Protein AF-A0A4Y6V0U5-F1 (afdb_monomer_lite)

Structure (mmCIF, N/CA/C/O backbone):
data_AF-A0A4Y6V0U5-F1
#
_entry.id   AF-A0A4Y6V0U5-F1
#
loop_
_atom_site.group_PDB
_atom_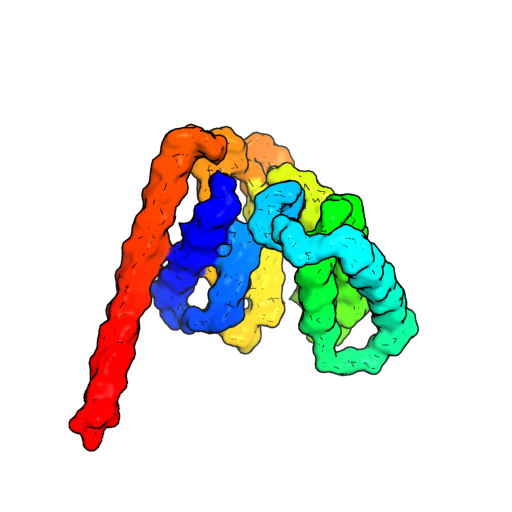site.id
_atom_site.type_symbol
_atom_site.label_atom_id
_atom_site.label_alt_id
_atom_site.label_comp_id
_atom_site.label_asym_id
_atom_site.label_entity_id
_atom_site.label_seq_id
_atom_site.pdbx_PDB_ins_code
_atom_site.Cartn_x
_atom_site.Cartn_y
_atom_site.Cartn_z
_atom_site.occupancy
_atom_site.B_iso_or_equiv
_atom_site.auth_seq_id
_atom_site.auth_comp_id
_atom_site.auth_asym_id
_atom_site.auth_atom_id
_atom_site.pdbx_PDB_model_num
ATOM 1 N N . MET A 1 1 ? -4.331 3.555 11.850 1.00 84.00 1 MET A N 1
ATOM 2 C CA . MET A 1 1 ? -4.153 5.038 11.821 1.00 84.00 1 MET A CA 1
ATOM 3 C C . MET A 1 1 ? -5.230 5.653 10.939 1.00 84.00 1 MET A C 1
ATOM 5 O O . MET A 1 1 ? -6.062 4.912 10.433 1.00 84.00 1 MET A O 1
ATOM 9 N N . MET A 1 2 ? -5.286 6.975 10.759 1.00 85.38 2 MET A N 1
ATOM 10 C CA . MET A 1 2 ? -6.072 7.536 9.651 1.00 85.38 2 MET A CA 1
ATOM 11 C C . MET A 1 2 ? -5.471 7.102 8.305 1.00 85.38 2 MET A C 1
ATOM 13 O O . MET A 1 2 ? -4.248 7.089 8.153 1.00 85.38 2 MET A O 1
ATOM 17 N N . GLY A 1 3 ? -6.311 6.818 7.302 1.00 84.31 3 GLY A N 1
ATOM 18 C CA . GLY A 1 3 ? -5.852 6.373 5.975 1.00 84.31 3 GLY A CA 1
ATOM 19 C C . GLY A 1 3 ? -4.846 7.327 5.318 1.00 84.31 3 GLY A C 1
ATOM 20 O O . GLY A 1 3 ? -3.902 6.889 4.672 1.00 84.31 3 GLY A O 1
ATOM 21 N N . LYS A 1 4 ? -4.975 8.642 5.556 1.00 85.56 4 LYS A N 1
ATOM 22 C CA . LYS A 1 4 ? -4.036 9.647 5.021 1.00 85.56 4 LYS A CA 1
ATOM 23 C C . LYS A 1 4 ? -2.635 9.472 5.604 1.00 85.56 4 LYS A C 1
ATOM 25 O O . LYS A 1 4 ? -1.654 9.614 4.888 1.00 85.56 4 LYS A O 1
ATOM 30 N N . ALA A 1 5 ? -2.548 9.145 6.894 1.00 88.62 5 ALA A N 1
ATOM 31 C CA . ALA A 1 5 ? -1.274 8.893 7.549 1.00 88.62 5 ALA A CA 1
ATOM 32 C C . ALA A 1 5 ? -0.640 7.592 7.034 1.00 88.62 5 ALA A C 1
ATOM 34 O O . ALA A 1 5 ? 0.558 7.587 6.772 1.00 88.62 5 ALA A O 1
ATOM 35 N N . HIS A 1 6 ? -1.434 6.536 6.806 1.00 92.38 6 HIS A N 1
ATOM 36 C CA . HIS A 1 6 ? -0.947 5.312 6.153 1.00 92.38 6 HIS A CA 1
ATOM 37 C C . HIS A 1 6 ? -0.386 5.588 4.759 1.00 92.38 6 HIS A C 1
ATOM 39 O O . HIS A 1 6 ? 0.711 5.132 4.460 1.00 92.38 6 HIS A O 1
ATOM 45 N N . PHE A 1 7 ? -1.092 6.376 3.943 1.00 91.69 7 PHE A N 1
ATOM 46 C CA . PHE A 1 7 ? -0.619 6.745 2.612 1.00 91.69 7 PHE A CA 1
ATOM 47 C C . PHE A 1 7 ? 0.695 7.532 2.672 1.00 91.69 7 PHE A C 1
ATOM 49 O O . PHE A 1 7 ? 1.683 7.124 2.072 1.00 91.69 7 PHE A O 1
ATOM 56 N N . ILE A 1 8 ? 0.739 8.622 3.447 1.00 90.75 8 ILE A N 1
ATOM 57 C CA . ILE A 1 8 ? 1.925 9.489 3.531 1.00 90.75 8 ILE A CA 1
ATOM 58 C C . ILE A 1 8 ? 3.134 8.711 4.058 1.00 90.75 8 ILE A C 1
ATOM 60 O O . ILE A 1 8 ? 4.186 8.719 3.423 1.00 90.75 8 ILE A O 1
ATOM 64 N N . ILE A 1 9 ? 2.988 8.027 5.196 1.00 92.94 9 ILE A N 1
ATOM 65 C CA . ILE A 1 9 ? 4.096 7.310 5.841 1.00 92.94 9 ILE A CA 1
ATOM 66 C C . ILE A 1 9 ? 4.484 6.086 5.014 1.00 92.94 9 ILE A C 1
ATOM 68 O O . ILE A 1 9 ? 5.660 5.887 4.723 1.00 92.94 9 ILE A O 1
ATOM 72 N N . GLY A 1 10 ? 3.502 5.288 4.594 1.00 93.44 10 GLY A N 1
ATOM 73 C CA . GLY A 1 10 ? 3.728 4.073 3.821 1.00 93.44 10 GLY A CA 1
ATOM 74 C C . GLY A 1 10 ? 4.424 4.354 2.496 1.00 93.44 10 GLY A C 1
ATOM 75 O O . GLY A 1 10 ? 5.426 3.714 2.191 1.00 93.44 10 GLY A O 1
ATOM 76 N N . THR A 1 11 ? 3.963 5.345 1.733 1.00 89.62 11 THR A N 1
ATOM 77 C CA . THR A 1 11 ? 4.586 5.715 0.454 1.00 89.62 11 THR A CA 1
ATOM 78 C C . THR A 1 11 ? 5.911 6.441 0.658 1.00 89.62 11 THR A C 1
ATOM 80 O O . THR A 1 11 ? 6.910 6.064 0.055 1.00 89.62 11 THR A O 1
ATOM 83 N N . GLY A 1 12 ? 5.970 7.448 1.530 1.00 89.75 12 GLY A N 1
ATOM 84 C CA . GLY A 1 12 ? 7.187 8.240 1.706 1.00 89.75 12 GLY A CA 1
ATOM 85 C C . GLY A 1 1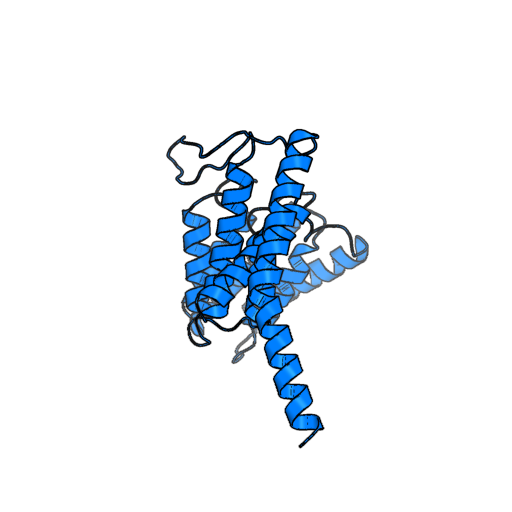2 ? 8.353 7.430 2.277 1.00 89.75 12 GLY A C 1
ATOM 86 O O . GLY A 1 12 ? 9.466 7.511 1.760 1.00 89.75 12 GLY A O 1
ATOM 87 N N . VAL A 1 13 ? 8.114 6.606 3.303 1.00 97.12 13 VAL A N 1
ATOM 88 C CA . VAL A 1 13 ? 9.177 5.781 3.896 1.00 97.12 13 VAL A CA 1
ATOM 89 C C . VAL A 1 13 ? 9.572 4.640 2.958 1.00 97.12 13 VAL A C 1
ATOM 91 O O . VAL A 1 13 ? 10.766 4.403 2.799 1.00 97.12 13 VAL A O 1
ATOM 94 N N . SER A 1 14 ? 8.629 3.973 2.278 1.00 95.56 14 SER A N 1
ATOM 95 C CA . SER A 1 14 ? 8.981 2.895 1.333 1.00 95.56 14 SER A CA 1
ATOM 96 C C . SER A 1 14 ? 9.839 3.389 0.169 1.00 95.56 14 SER A C 1
ATOM 98 O O . SER A 1 14 ? 10.822 2.731 -0.163 1.00 95.56 14 SER A O 1
ATOM 100 N N . LEU A 1 15 ? 9.533 4.554 -0.413 1.00 92.94 15 LEU A N 1
ATOM 101 C CA . LEU A 1 15 ? 10.320 5.119 -1.514 1.00 92.94 15 LEU A CA 1
ATOM 102 C C . LEU A 1 15 ? 11.700 5.595 -1.059 1.00 92.94 15 LEU A C 1
ATOM 104 O O . LEU A 1 15 ? 12.681 5.390 -1.774 1.00 92.94 15 LEU A O 1
ATOM 108 N N . SER A 1 16 ? 11.797 6.184 0.132 1.00 93.50 16 SER A N 1
ATOM 109 C CA . SER A 1 16 ? 13.088 6.561 0.710 1.00 93.50 16 SER A CA 1
ATOM 110 C C . SER A 1 16 ? 13.958 5.338 0.995 1.00 93.50 16 SER A C 1
ATOM 112 O O . SER A 1 16 ? 15.129 5.321 0.626 1.00 93.50 16 SER A O 1
ATOM 114 N N . LEU A 1 17 ? 13.390 4.288 1.596 1.00 96.50 17 LEU A N 1
ATOM 115 C CA . LEU A 1 17 ? 14.100 3.030 1.825 1.00 96.50 17 LEU A CA 1
ATOM 116 C C . LEU A 1 17 ? 14.505 2.370 0.504 1.00 96.50 17 LEU A C 1
ATOM 118 O O . LEU A 1 17 ? 15.646 1.937 0.379 1.00 96.50 17 LEU A O 1
ATOM 122 N N . LEU A 1 18 ? 13.623 2.356 -0.502 1.00 93.75 18 LEU A N 1
ATOM 123 C CA . LEU A 1 18 ? 13.947 1.860 -1.839 1.00 93.75 18 LEU A CA 1
ATOM 124 C C . LEU A 1 18 ? 15.162 2.593 -2.420 1.00 93.75 18 LEU A C 1
ATOM 126 O O . LEU A 1 18 ? 16.114 1.949 -2.851 1.00 93.75 18 LEU A O 1
ATOM 130 N N . ALA A 1 19 ? 15.166 3.925 -2.382 1.00 89.06 19 ALA A N 1
ATOM 131 C CA . ALA A 1 19 ? 16.280 4.722 -2.886 1.00 89.06 19 ALA A CA 1
ATOM 132 C C . ALA A 1 19 ? 17.596 4.468 -2.125 1.00 89.06 19 ALA A C 1
ATOM 134 O O . ALA A 1 19 ? 18.668 4.538 -2.731 1.00 89.06 19 ALA A O 1
ATOM 135 N N . LEU A 1 20 ? 17.528 4.144 -0.828 1.00 93.12 20 LEU A N 1
ATOM 136 C CA . LEU A 1 20 ? 18.691 3.754 -0.020 1.00 93.12 20 LEU A CA 1
ATOM 137 C C . LEU A 1 20 ? 19.236 2.363 -0.376 1.00 93.12 20 LEU A C 1
ATOM 139 O O . LEU A 1 20 ? 20.427 2.128 -0.199 1.00 93.12 20 LEU A O 1
ATOM 143 N N . THR A 1 21 ? 18.419 1.463 -0.934 1.00 92.94 21 THR A N 1
ATOM 144 C CA . THR A 1 21 ? 18.915 0.181 -1.479 1.00 92.94 21 THR A CA 1
ATOM 145 C C . THR A 1 21 ? 19.696 0.338 -2.789 1.00 92.94 21 THR A C 1
ATOM 147 O O . THR A 1 21 ? 20.252 -0.632 -3.294 1.00 92.94 21 THR A O 1
ATOM 150 N N . GLY A 1 22 ? 19.711 1.540 -3.376 1.00 89.19 22 GLY A N 1
ATOM 151 C CA . GLY A 1 22 ? 20.285 1.802 -4.698 1.00 89.19 22 GLY A CA 1
ATOM 152 C C . GLY A 1 22 ? 19.347 1.472 -5.864 1.00 89.19 22 GLY A C 1
ATOM 153 O O . GLY A 1 22 ? 19.650 1.830 -7.001 1.00 89.19 22 GLY A O 1
ATOM 154 N N . ALA A 1 23 ? 18.190 0.853 -5.608 1.00 89.88 23 ALA A N 1
ATOM 155 C CA . ALA A 1 23 ? 17.185 0.607 -6.635 1.00 89.88 23 ALA A CA 1
ATOM 156 C C . ALA A 1 23 ? 16.566 1.927 -7.151 1.00 89.88 23 ALA A C 1
ATOM 158 O O . ALA A 1 23 ? 16.313 2.850 -6.368 1.00 89.88 23 ALA A O 1
ATOM 159 N N . PRO A 1 24 ? 16.284 2.040 -8.464 1.00 86.44 24 PRO A N 1
ATOM 160 C CA . PRO A 1 24 ? 15.721 3.258 -9.030 1.00 86.44 24 PRO A CA 1
ATOM 161 C C . PRO A 1 24 ? 14.276 3.468 -8.568 1.00 86.44 24 PRO A C 1
ATOM 163 O O . PRO A 1 24 ? 13.468 2.537 -8.552 1.00 86.44 24 PRO A O 1
ATOM 166 N N . VAL A 1 25 ? 13.923 4.712 -8.250 1.00 87.38 25 VAL A N 1
ATOM 167 C CA . VAL A 1 25 ? 12.549 5.097 -7.905 1.00 87.38 25 VAL A CA 1
ATOM 168 C C . VAL A 1 25 ? 11.777 5.373 -9.191 1.00 87.38 25 VAL A C 1
ATOM 170 O O . VAL A 1 25 ? 11.828 6.469 -9.742 1.00 87.38 25 VAL A O 1
ATOM 173 N N . THR A 1 26 ? 11.098 4.349 -9.707 1.00 85.50 26 THR A N 1
ATOM 174 C CA . THR A 1 26 ? 10.315 4.435 -10.948 1.00 85.50 26 THR A CA 1
ATOM 175 C C . THR A 1 26 ? 8.883 4.900 -10.684 1.00 85.50 26 THR A C 1
ATOM 177 O O . THR A 1 26 ? 8.367 4.765 -9.574 1.00 85.50 26 THR A O 1
ATOM 180 N N . VAL A 1 27 ? 8.189 5.382 -11.722 1.00 81.12 27 VAL A N 1
ATOM 181 C CA . VAL A 1 27 ? 6.757 5.738 -11.640 1.00 81.12 27 VAL A CA 1
ATOM 182 C C . VAL A 1 27 ? 5.916 4.553 -11.146 1.00 81.12 27 VAL A C 1
ATOM 184 O O . VAL A 1 27 ? 5.055 4.719 -10.284 1.00 81.12 27 VAL A O 1
ATOM 187 N N . GLY A 1 28 ? 6.216 3.341 -11.628 1.00 78.19 28 GLY A N 1
ATOM 188 C CA . GLY A 1 28 ? 5.559 2.116 -11.171 1.00 78.19 28 GLY A CA 1
ATOM 189 C C . GLY A 1 28 ? 5.785 1.839 -9.683 1.00 78.19 28 GLY A C 1
ATOM 190 O O . GLY A 1 28 ? 4.843 1.478 -8.982 1.00 78.19 28 GLY A O 1
ATOM 191 N N . ALA A 1 29 ? 6.999 2.071 -9.173 1.00 82.69 29 ALA A N 1
ATOM 192 C CA . ALA A 1 29 ? 7.306 1.908 -7.753 1.00 82.69 29 ALA A CA 1
ATOM 193 C C . ALA A 1 29 ? 6.540 2.915 -6.879 1.00 82.69 29 ALA A C 1
ATOM 195 O O . ALA A 1 29 ? 5.999 2.531 -5.845 1.00 82.69 29 ALA A O 1
ATOM 196 N N . VAL A 1 30 ? 6.422 4.175 -7.317 1.00 84.56 30 VAL A N 1
ATOM 197 C CA . VAL A 1 30 ? 5.628 5.210 -6.625 1.00 84.56 30 VAL A CA 1
ATOM 198 C C . VAL A 1 30 ? 4.152 4.820 -6.555 1.00 84.56 30 VAL A C 1
ATOM 200 O O . VAL A 1 30 ? 3.558 4.836 -5.474 1.00 84.56 30 VAL A O 1
ATOM 203 N N . ALA A 1 31 ? 3.568 4.424 -7.689 1.00 82.38 31 ALA A N 1
ATOM 204 C CA . ALA A 1 31 ? 2.165 4.025 -7.759 1.00 82.38 31 ALA A CA 1
ATOM 205 C C . ALA A 1 31 ? 1.880 2.805 -6.868 1.00 82.38 31 ALA A C 1
ATOM 207 O O . ALA A 1 31 ? 0.953 2.824 -6.054 1.00 82.38 31 ALA A O 1
ATOM 208 N N . ILE A 1 32 ? 2.711 1.765 -6.968 1.00 89.94 32 ILE A N 1
ATOM 209 C CA . ILE A 1 32 ? 2.530 0.526 -6.209 1.00 89.94 32 ILE A CA 1
ATOM 210 C C . ILE A 1 32 ? 2.811 0.719 -4.717 1.00 89.94 32 ILE A C 1
ATOM 212 O O . ILE A 1 32 ? 2.097 0.130 -3.908 1.00 89.94 32 ILE A O 1
ATOM 216 N N . ALA A 1 33 ? 3.751 1.579 -4.318 1.00 91.88 33 ALA A N 1
ATOM 217 C CA . ALA A 1 33 ? 3.928 1.958 -2.914 1.00 91.88 33 ALA A CA 1
ATOM 218 C C . ALA A 1 33 ? 2.665 2.618 -2.332 1.00 91.88 33 ALA A C 1
ATOM 220 O O . ALA A 1 33 ? 2.252 2.294 -1.219 1.00 91.88 33 ALA A O 1
ATOM 221 N N . GLY A 1 34 ? 2.032 3.520 -3.093 1.00 87.50 34 GLY A N 1
ATOM 222 C CA . GLY A 1 34 ? 0.759 4.159 -2.739 1.00 87.50 34 GLY A CA 1
ATOM 223 C C . GLY A 1 34 ? -0.411 3.189 -2.618 1.00 87.50 34 GLY A C 1
ATOM 224 O O . GLY A 1 34 ? -1.152 3.234 -1.639 1.00 87.50 34 GLY A O 1
ATOM 225 N N . ILE A 1 35 ? -0.560 2.282 -3.582 1.00 89.12 35 ILE A N 1
ATOM 226 C CA . ILE A 1 35 ? -1.606 1.253 -3.529 1.00 89.12 35 ILE A CA 1
ATOM 227 C C . ILE A 1 35 ? -1.357 0.319 -2.343 1.00 89.12 35 ILE A C 1
ATOM 229 O O . ILE A 1 35 ? -2.258 0.082 -1.544 1.00 89.12 35 ILE A O 1
ATOM 233 N N . SER A 1 36 ? -0.126 -0.164 -2.177 1.00 93.75 36 SER A N 1
ATOM 234 C CA . SER A 1 36 ? 0.223 -1.147 -1.143 1.00 93.75 36 SER A CA 1
ATOM 235 C C . SER A 1 36 ? 0.108 -0.590 0.276 1.00 93.75 36 SER A C 1
ATOM 237 O O . SER A 1 36 ? -0.219 -1.340 1.191 1.00 93.75 36 SER A O 1
ATOM 239 N N . SER A 1 37 ? 0.325 0.716 0.472 1.00 93.94 37 SER A N 1
ATOM 240 C CA . SER A 1 37 ? 0.151 1.365 1.779 1.00 93.94 37 SER A CA 1
ATOM 241 C C . SER A 1 37 ? -1.314 1.499 2.207 1.00 93.94 37 SER A C 1
ATOM 243 O O . SER A 1 37 ? -1.592 1.705 3.391 1.00 93.94 37 SER A O 1
ATOM 245 N N . LEU A 1 38 ? -2.255 1.355 1.271 1.00 90.50 38 LEU A N 1
ATOM 246 C CA . LEU A 1 38 ? -3.698 1.442 1.505 1.00 90.50 38 LEU A CA 1
ATOM 247 C C . LEU A 1 38 ? -4.427 0.107 1.322 1.00 90.50 38 LEU A C 1
ATOM 249 O O . LEU A 1 38 ? -5.523 -0.058 1.856 1.00 90.50 38 LEU A O 1
ATOM 253 N N . LEU A 1 39 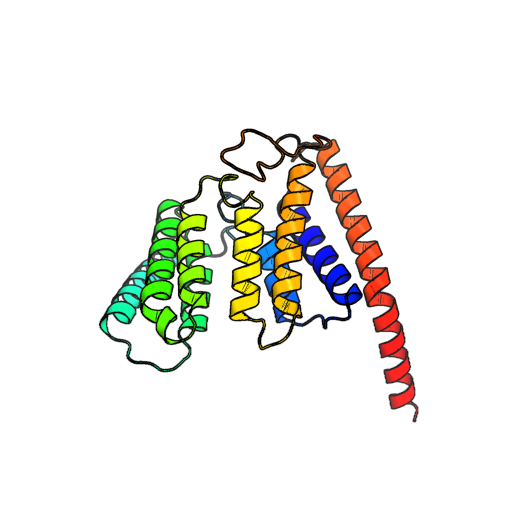? -3.826 -0.839 0.598 1.00 88.38 39 LEU A N 1
ATOM 254 C CA . LEU A 1 39 ? -4.424 -2.123 0.244 1.00 88.38 39 LEU A CA 1
ATOM 255 C C . LEU A 1 39 ? -4.996 -2.897 1.445 1.00 88.38 39 LEU A C 1
ATOM 257 O O . LEU A 1 39 ? -6.108 -3.405 1.311 1.00 88.38 39 LEU A O 1
ATOM 261 N N . PRO A 1 40 ? -4.344 -2.961 2.626 1.00 89.12 40 PRO A N 1
ATOM 262 C CA . PRO A 1 40 ? -4.903 -3.720 3.747 1.00 89.12 40 PRO A CA 1
ATOM 263 C C . PRO A 1 40 ? -6.254 -3.184 4.248 1.00 89.12 40 PRO A C 1
ATOM 265 O O . PRO A 1 40 ? -7.064 -3.954 4.771 1.00 89.12 40 PRO A O 1
ATOM 268 N N . ASP A 1 41 ? -6.499 -1.885 4.050 1.00 85.19 41 ASP A N 1
ATOM 269 C CA . ASP A 1 41 ? -7.695 -1.144 4.465 1.00 85.19 41 ASP A CA 1
ATOM 270 C C . ASP A 1 41 ? -8.714 -0.942 3.324 1.00 85.19 41 ASP A C 1
ATOM 272 O O . ASP A 1 41 ? -9.684 -0.193 3.485 1.00 85.19 41 ASP A O 1
ATOM 276 N N . ILE A 1 42 ? -8.546 -1.611 2.175 1.00 75.25 42 ILE A N 1
ATOM 277 C CA . ILE A 1 42 ? -9.442 -1.478 1.009 1.00 75.25 42 ILE A CA 1
ATOM 278 C C . ILE A 1 42 ? -10.914 -1.794 1.338 1.00 75.25 42 ILE A C 1
ATOM 280 O O . ILE A 1 42 ? -11.823 -1.189 0.771 1.00 75.25 42 ILE A O 1
ATOM 284 N N . ASP A 1 43 ? -11.152 -2.672 2.316 1.00 65.25 43 ASP A N 1
ATOM 285 C CA . ASP A 1 43 ? -12.493 -3.090 2.738 1.00 65.25 43 ASP A CA 1
ATOM 286 C C . ASP A 1 43 ? -13.150 -2.155 3.765 1.00 65.25 43 ASP A C 1
ATOM 288 O O . ASP A 1 43 ? -14.289 -2.397 4.178 1.00 65.25 43 ASP A O 1
ATOM 292 N N . HIS A 1 44 ? -12.466 -1.091 4.204 1.00 66.75 44 HIS A N 1
ATOM 293 C CA . HIS A 1 44 ? -13.043 -0.131 5.142 1.00 66.75 44 HIS A CA 1
ATOM 294 C C . HIS A 1 44 ? -14.053 0.793 4.425 1.00 66.75 44 HIS A C 1
ATOM 296 O O . HIS A 1 44 ? -13.714 1.380 3.396 1.00 66.75 44 HIS A O 1
ATOM 302 N N . PRO A 1 45 ? -15.274 1.007 4.961 1.00 56.41 45 PRO A N 1
ATOM 303 C CA . PRO A 1 45 ? -16.321 1.800 4.298 1.00 56.41 45 PRO A CA 1
ATOM 304 C C . PRO A 1 45 ? -15.931 3.267 4.040 1.00 56.41 45 PRO A C 1
ATOM 306 O O . PRO A 1 45 ? -16.444 3.880 3.113 1.00 56.41 45 PRO A O 1
ATOM 309 N N . ASN A 1 46 ? -14.985 3.808 4.815 1.00 58.75 46 ASN A N 1
ATOM 310 C CA . ASN A 1 46 ? -14.398 5.142 4.617 1.00 58.75 46 ASN A CA 1
ATOM 311 C C . ASN A 1 46 ? -12.959 5.085 4.066 1.00 58.75 46 ASN A C 1
ATOM 313 O O . ASN A 1 46 ? -12.133 5.932 4.414 1.00 58.75 46 ASN A O 1
ATOM 317 N N . SER A 1 47 ? -12.607 4.050 3.299 1.00 59.25 47 SER A N 1
ATOM 318 C CA . SER A 1 47 ? -11.296 3.985 2.650 1.00 59.25 47 SER A CA 1
ATOM 319 C C . SER A 1 47 ? -11.124 5.168 1.693 1.00 59.25 47 SER A C 1
ATOM 321 O O . SER A 1 47 ? -12.038 5.517 0.947 1.00 59.25 47 SER A O 1
ATOM 323 N N . LEU A 1 48 ? -9.938 5.786 1.701 1.00 56.75 48 LEU A N 1
ATOM 324 C CA . LEU A 1 48 ? -9.611 6.917 0.821 1.00 56.75 48 LEU A CA 1
ATOM 325 C C . LEU A 1 48 ? -9.736 6.571 -0.666 1.00 56.75 48 LEU A C 1
ATOM 327 O O . LEU A 1 48 ? -9.936 7.465 -1.480 1.00 56.75 48 LEU A O 1
ATOM 331 N N . LEU A 1 49 ? -9.634 5.286 -1.006 1.00 52.31 49 LEU A N 1
ATOM 332 C CA . LEU A 1 49 ? -9.774 4.789 -2.372 1.00 52.31 49 LEU A CA 1
ATOM 333 C C . LEU A 1 49 ? -11.243 4.691 -2.833 1.00 52.31 49 LEU A C 1
ATOM 335 O O . LEU A 1 49 ? -11.483 4.441 -4.007 1.00 52.31 49 LEU A O 1
ATOM 339 N N . VAL A 1 50 ? -12.219 4.863 -1.929 1.00 51.16 50 VAL A N 1
ATOM 340 C CA . VAL A 1 50 ? -13.632 4.486 -2.151 1.00 51.16 50 VAL A CA 1
ATOM 341 C C . VAL A 1 50 ? -14.601 5.685 -2.119 1.00 51.16 50 VAL A C 1
ATOM 343 O O . VAL A 1 50 ? -15.741 5.578 -2.565 1.00 51.16 50 VAL A O 1
ATOM 346 N N . THR A 1 51 ? -14.206 6.866 -1.635 1.00 52.53 51 THR A N 1
ATOM 347 C CA . THR A 1 51 ? -15.166 7.971 -1.427 1.00 52.53 51 THR A CA 1
ATOM 348 C C . THR A 1 51 ? -15.638 8.685 -2.712 1.00 52.53 51 THR A C 1
ATOM 350 O O . THR A 1 51 ? -14.879 9.415 -3.340 1.00 52.53 51 THR A O 1
ATOM 353 N N . ARG A 1 52 ? -16.935 8.490 -3.027 1.00 53.94 52 ARG A N 1
ATOM 354 C CA . ARG A 1 52 ? -17.913 9.266 -3.843 1.00 53.94 52 ARG A CA 1
ATOM 355 C C . ARG A 1 52 ? -17.379 10.271 -4.882 1.00 53.94 52 ARG A C 1
ATOM 357 O O . ARG A 1 52 ? -17.571 11.475 -4.734 1.00 53.94 52 ARG A O 1
ATOM 364 N N . ALA A 1 53 ? -16.833 9.773 -5.989 1.00 52.78 53 ALA A N 1
ATOM 365 C CA . ALA A 1 53 ? -16.563 10.592 -7.177 1.00 52.78 53 ALA A CA 1
ATOM 366 C C . ALA A 1 53 ? -17.730 10.631 -8.192 1.00 52.78 53 ALA A C 1
ATOM 368 O O . ALA A 1 53 ? -17.781 11.540 -9.015 1.00 52.78 53 ALA A O 1
ATOM 369 N N . LEU A 1 54 ? -18.662 9.663 -8.162 1.00 54.84 54 LEU A N 1
ATOM 370 C CA . LEU A 1 54 ? -19.662 9.464 -9.223 1.00 54.84 54 LEU A CA 1
ATOM 371 C C . LEU A 1 54 ? -21.096 9.289 -8.680 1.00 54.84 54 LEU A C 1
ATOM 373 O O . LEU A 1 54 ? -21.269 8.713 -7.606 1.00 54.84 54 LEU A O 1
ATOM 377 N N . PRO A 1 55 ? -22.129 9.743 -9.421 1.00 65.06 55 PRO A N 1
ATOM 378 C CA . PRO A 1 55 ? -23.534 9.568 -9.051 1.00 65.06 55 PRO A CA 1
ATOM 379 C C . PRO A 1 55 ? -24.020 8.112 -9.195 1.00 65.06 55 PRO A C 1
ATOM 381 O O . PRO A 1 55 ? -23.680 7.411 -10.150 1.00 65.06 55 PRO A O 1
ATOM 384 N N . ASP A 1 56 ? -24.912 7.684 -8.295 1.00 61.72 56 ASP A N 1
ATOM 385 C CA . ASP A 1 56 ? -25.377 6.289 -8.145 1.00 61.72 56 ASP A CA 1
ATOM 386 C C . ASP A 1 56 ? -26.019 5.664 -9.397 1.00 61.72 56 ASP A C 1
ATOM 388 O O . ASP A 1 56 ? -26.062 4.439 -9.539 1.00 61.72 56 ASP A O 1
ATOM 392 N N . ARG A 1 57 ? -26.568 6.479 -10.307 1.00 66.12 57 ARG A N 1
ATOM 393 C CA . ARG A 1 57 ? -27.140 5.999 -11.580 1.00 66.12 57 ARG A CA 1
ATOM 394 C C . ARG A 1 57 ? -26.049 5.613 -12.577 1.00 66.12 57 ARG A C 1
ATOM 396 O O . ARG A 1 57 ? -26.134 4.553 -13.186 1.00 66.12 57 ARG A O 1
ATOM 403 N N . LEU A 1 58 ? -25.012 6.441 -12.697 1.00 58.97 58 LEU A N 1
ATOM 404 C CA . LEU A 1 58 ? -23.875 6.181 -13.579 1.00 58.97 58 LEU A CA 1
ATOM 405 C C . LEU A 1 58 ? -23.092 4.951 -13.107 1.00 58.97 58 LEU A C 1
ATOM 407 O O . LEU A 1 58 ? -22.712 4.113 -13.920 1.00 58.97 58 LEU A O 1
ATOM 411 N N . LEU A 1 59 ? -22.948 4.789 -11.787 1.00 55.28 59 LEU A N 1
ATOM 412 C CA . LEU A 1 59 ? -22.344 3.597 -11.190 1.00 55.28 59 LEU A CA 1
ATOM 413 C C . LEU A 1 59 ? -23.094 2.316 -11.589 1.00 55.28 59 LEU A C 1
ATOM 415 O O . LEU A 1 59 ? -22.454 1.351 -11.994 1.00 55.28 59 LEU A O 1
ATOM 419 N N . ARG A 1 60 ? -24.434 2.316 -11.566 1.00 60.50 60 ARG A N 1
ATOM 420 C CA . ARG A 1 60 ? -25.268 1.166 -11.975 1.00 60.50 60 ARG A CA 1
ATOM 421 C C . ARG A 1 60 ? -25.167 0.793 -13.453 1.00 60.50 60 ARG A C 1
ATOM 423 O O . ARG A 1 60 ? -25.209 -0.389 -13.801 1.00 60.50 60 ARG A O 1
ATOM 430 N N . VAL A 1 61 ? -24.987 1.780 -14.322 1.00 65.31 61 VAL A N 1
ATOM 431 C CA . VAL A 1 61 ? -24.770 1.537 -15.755 1.00 65.31 61 VAL A CA 1
ATOM 432 C C . VAL A 1 61 ? -23.388 0.927 -15.994 1.00 65.31 61 VAL A C 1
ATOM 434 O O . VAL A 1 61 ? -23.287 -0.112 -16.645 1.00 65.31 61 VAL A O 1
ATOM 437 N N . LEU A 1 62 ? -22.338 1.510 -15.404 1.00 49.06 62 LEU A N 1
ATOM 438 C CA . LEU A 1 62 ? -20.971 0.983 -15.504 1.00 49.06 62 LEU A CA 1
ATOM 439 C C . LEU A 1 62 ? -20.874 -0.450 -14.953 1.00 49.06 62 LEU A C 1
ATOM 441 O O . LEU A 1 62 ? -20.241 -1.300 -15.568 1.00 49.06 62 LEU A O 1
ATOM 445 N N . GLN A 1 63 ? -21.575 -0.749 -13.856 1.00 53.72 63 GLN A N 1
ATOM 446 C CA . GLN A 1 63 ? -21.693 -2.093 -13.270 1.00 53.72 63 GLN A CA 1
ATOM 447 C C . GLN A 1 63 ? -22.228 -3.134 -14.245 1.00 53.72 63 GLN A C 1
ATOM 449 O O . GLN A 1 63 ? -21.629 -4.193 -14.425 1.00 53.72 63 GLN A O 1
ATOM 454 N N . SER A 1 64 ? -23.366 -2.822 -14.859 1.00 59.44 64 SER A N 1
ATOM 455 C CA . SER A 1 64 ? -24.048 -3.724 -15.784 1.00 59.44 64 SER A CA 1
ATOM 456 C C . SER A 1 64 ? -23.176 -3.973 -17.015 1.00 59.44 64 SER A C 1
ATOM 458 O O . SER A 1 64 ? -23.008 -5.114 -17.437 1.00 59.44 64 SER A O 1
ATOM 460 N N . ALA A 1 65 ? -22.533 -2.918 -17.525 1.00 58.50 65 ALA A N 1
ATOM 461 C CA . ALA A 1 65 ? -21.578 -3.020 -18.621 1.00 58.50 65 ALA A CA 1
ATOM 462 C C . ALA A 1 65 ? -20.370 -3.899 -18.257 1.00 58.50 65 ALA A C 1
ATOM 464 O O . ALA A 1 65 ? -19.993 -4.758 -19.043 1.00 58.50 65 ALA A O 1
ATOM 465 N N . MET A 1 66 ? -19.791 -3.753 -17.063 1.00 52.12 66 MET A N 1
ATOM 466 C CA . MET A 1 66 ? -18.644 -4.562 -16.631 1.00 52.12 66 MET A CA 1
ATOM 467 C C . MET A 1 66 ? -18.985 -6.039 -16.432 1.00 52.12 66 MET A C 1
ATOM 469 O O . MET A 1 66 ? -18.175 -6.888 -16.784 1.00 52.12 66 MET A O 1
ATOM 473 N N . LEU A 1 67 ? -20.166 -6.354 -15.895 1.00 54.69 67 LEU A N 1
ATOM 474 C CA . LEU A 1 67 ? -20.666 -7.730 -15.779 1.00 54.69 67 LEU A CA 1
ATOM 475 C C . LEU A 1 67 ? -20.864 -8.370 -17.155 1.00 54.69 67 LEU A C 1
ATOM 477 O O . LEU A 1 67 ? -20.452 -9.509 -17.368 1.00 54.69 67 LEU A O 1
ATOM 481 N N . LEU A 1 68 ? -21.438 -7.621 -18.098 1.00 60.09 68 LEU A N 1
ATOM 482 C CA . LEU A 1 68 ? -21.617 -8.066 -19.478 1.00 60.09 68 LEU A CA 1
ATOM 483 C C . LEU A 1 68 ? -20.281 -8.215 -20.212 1.00 60.09 68 LEU A C 1
ATOM 485 O O . LEU A 1 68 ? -20.104 -9.188 -20.933 1.00 60.09 68 LEU A O 1
ATOM 489 N N . ILE A 1 69 ? -19.325 -7.309 -19.993 1.00 54.56 69 ILE A N 1
ATOM 490 C CA . ILE A 1 69 ? -17.965 -7.405 -20.540 1.00 54.56 69 ILE A CA 1
ATOM 491 C C . ILE A 1 69 ? -17.233 -8.603 -19.930 1.00 54.56 69 ILE A C 1
ATOM 493 O O . ILE A 1 69 ? -16.618 -9.362 -20.666 1.00 54.56 69 ILE A O 1
ATOM 497 N N . ALA A 1 70 ? -17.319 -8.821 -18.616 1.00 50.28 70 ALA A N 1
ATOM 498 C CA . ALA A 1 70 ? -16.723 -9.982 -17.959 1.00 50.28 70 ALA A CA 1
ATOM 499 C C . ALA A 1 70 ? -17.313 -11.291 -18.504 1.00 50.28 70 ALA A C 1
ATOM 501 O O . ALA A 1 70 ? -16.560 -12.198 -18.849 1.00 50.28 70 ALA A O 1
ATOM 502 N N . ALA A 1 71 ? -18.639 -11.366 -18.655 1.00 52.84 71 ALA A N 1
ATOM 503 C CA . ALA A 1 71 ? -19.303 -12.498 -19.291 1.00 52.84 71 ALA A CA 1
ATOM 504 C C . ALA A 1 71 ? -18.847 -12.666 -20.751 1.00 52.84 71 ALA A C 1
ATOM 506 O O . ALA A 1 71 ? -18.414 -13.745 -21.136 1.00 52.84 71 ALA A O 1
ATOM 507 N N . ALA A 1 72 ? -18.849 -11.603 -21.555 1.00 53.12 72 ALA A N 1
ATOM 508 C CA . ALA A 1 72 ? -18.420 -11.647 -22.952 1.00 53.12 72 ALA A CA 1
ATOM 509 C C . ALA A 1 72 ? -16.950 -12.079 -23.105 1.00 53.12 72 ALA A C 1
ATOM 511 O O . ALA A 1 72 ? -16.640 -12.897 -23.966 1.00 53.12 72 ALA A O 1
ATOM 512 N N . LEU A 1 73 ? -16.048 -11.603 -22.242 1.00 49.00 73 LEU A N 1
ATOM 513 C CA . LEU A 1 73 ? -14.636 -12.000 -22.230 1.00 49.00 73 LEU A CA 1
ATOM 514 C C . LEU A 1 73 ? -14.440 -13.479 -21.862 1.00 49.00 73 LEU A C 1
ATOM 516 O O . LEU A 1 73 ? -13.516 -14.101 -22.383 1.00 49.00 73 LEU A O 1
ATOM 520 N N . LEU A 1 74 ? -15.307 -14.050 -21.016 1.00 47.97 74 LEU A N 1
ATOM 521 C CA . LEU A 1 74 ? -15.311 -15.487 -20.710 1.00 47.97 74 LEU A CA 1
ATOM 522 C C . LEU A 1 74 ? -15.750 -16.343 -21.908 1.00 47.97 74 LEU A C 1
ATOM 524 O O . LEU A 1 74 ? -15.296 -17.478 -22.028 1.00 47.97 74 LEU A O 1
ATOM 528 N N . PHE A 1 75 ? -16.601 -15.812 -22.792 1.00 48.44 75 PHE A N 1
ATOM 529 C CA . PHE A 1 75 ? -17.169 -16.565 -23.916 1.00 48.44 75 PHE A CA 1
ATOM 530 C C . PHE A 1 75 ? -16.480 -16.322 -25.274 1.00 48.44 75 PHE A C 1
ATOM 532 O O . PHE A 1 75 ? -16.564 -17.198 -26.130 1.00 48.44 75 PHE A O 1
ATOM 539 N N . TYR A 1 76 ? -15.804 -15.183 -25.496 1.00 46.53 76 TYR A N 1
ATOM 540 C CA . TYR A 1 76 ? -15.441 -14.734 -26.857 1.00 46.53 76 TYR A CA 1
ATOM 541 C C . TYR A 1 76 ? -13.984 -14.298 -27.110 1.00 46.53 76 TYR A C 1
ATOM 543 O O . TYR A 1 76 ? -13.702 -13.857 -28.221 1.00 46.53 76 TYR A O 1
ATOM 551 N N . ALA A 1 77 ? -13.038 -14.387 -26.166 1.00 44.00 77 ALA A N 1
ATOM 552 C CA . ALA A 1 77 ? -11.708 -13.775 -26.358 1.00 44.00 77 ALA A CA 1
ATOM 553 C C . ALA A 1 77 ? -10.541 -14.756 -26.667 1.00 44.00 77 ALA A C 1
ATOM 555 O O . ALA A 1 77 ? -9.862 -15.215 -25.735 1.00 44.00 77 ALA A O 1
ATOM 556 N N . PRO A 1 78 ? -10.193 -14.982 -27.955 1.00 51.62 78 PRO A N 1
ATOM 557 C CA . PRO A 1 78 ? -8.865 -15.410 -28.386 1.00 51.62 78 PRO A CA 1
ATOM 558 C C . PRO A 1 78 ? -8.012 -14.162 -28.668 1.00 51.62 78 PRO A C 1
ATOM 560 O O . PRO A 1 78 ? -8.058 -13.616 -29.763 1.00 51.62 78 PRO A O 1
ATOM 563 N N . VAL A 1 79 ? -7.293 -13.622 -27.675 1.00 47.53 79 VAL A N 1
ATOM 564 C CA . VAL A 1 79 ? -6.582 -12.338 -27.863 1.00 47.53 79 VAL A CA 1
ATOM 565 C C . VAL A 1 79 ? -5.220 -12.341 -27.182 1.00 47.53 79 VAL A C 1
ATOM 567 O O . VAL A 1 79 ? -5.128 -12.468 -25.964 1.00 47.53 79 VAL A O 1
ATOM 570 N N . GLU A 1 80 ? -4.157 -12.178 -27.961 1.00 53.88 80 GLU A N 1
ATOM 571 C CA . GLU A 1 80 ? -2.807 -11.900 -27.473 1.00 53.88 80 GLU A CA 1
ATOM 572 C C . GLU A 1 80 ? -2.760 -10.529 -26.764 1.00 53.88 80 GLU A C 1
ATOM 574 O O . GLU A 1 80 ? -3.353 -9.561 -27.223 1.00 53.88 80 GLU A O 1
ATOM 579 N N . GLN A 1 81 ? -2.129 -10.505 -25.582 1.00 57.62 81 GLN A N 1
ATOM 580 C CA . GLN A 1 81 ? -1.846 -9.376 -24.669 1.00 57.62 81 GLN A CA 1
ATOM 581 C C . GLN A 1 81 ? -2.467 -7.994 -25.020 1.00 57.62 81 GLN A C 1
ATOM 583 O O . GLN A 1 81 ? -1.934 -7.279 -25.864 1.00 57.62 81 GLN A O 1
ATOM 588 N N . PRO A 1 82 ? -3.547 -7.559 -24.323 1.00 58.59 82 PRO A N 1
ATOM 589 C CA . PRO A 1 82 ? -3.373 -6.634 -23.184 1.00 58.59 82 PRO A CA 1
ATOM 590 C C . PRO A 1 82 ? -4.433 -6.810 -22.069 1.00 58.59 82 PRO A C 1
ATOM 592 O O . PRO A 1 82 ? -4.810 -5.867 -21.370 1.00 58.59 82 PRO A O 1
ATOM 595 N N . TRP A 1 83 ? -4.948 -8.025 -21.895 1.00 54.53 83 TRP A N 1
ATOM 596 C CA . TRP A 1 83 ? -6.025 -8.347 -20.949 1.00 54.53 83 TRP A CA 1
ATOM 597 C C . TRP A 1 83 ? -5.693 -7.968 -19.486 1.00 54.53 83 TRP A C 1
ATOM 599 O O . TRP A 1 83 ? -6.595 -7.581 -18.752 1.00 54.53 83 TRP A O 1
ATOM 609 N N . ASN A 1 84 ? -4.416 -7.956 -19.079 1.00 56.88 84 ASN A N 1
ATOM 610 C CA . ASN A 1 84 ? -3.986 -7.481 -17.755 1.00 56.88 84 ASN A CA 1
ATOM 611 C C . ASN A 1 84 ? -4.330 -6.005 -17.498 1.00 56.88 84 ASN A C 1
ATOM 613 O O . ASN A 1 84 ? -4.810 -5.664 -16.419 1.00 56.88 84 ASN A O 1
ATOM 617 N N . SER A 1 85 ? -4.131 -5.131 -18.486 1.00 55.84 85 SER A N 1
ATOM 618 C CA . SER A 1 85 ? -4.421 -3.696 -18.363 1.00 55.84 85 SER A CA 1
ATOM 619 C C . SER A 1 85 ? -5.924 -3.431 -18.360 1.00 55.84 85 SER A C 1
ATOM 621 O O . SER A 1 85 ? -6.402 -2.576 -17.617 1.00 55.84 85 SER A O 1
ATOM 623 N N . VAL A 1 86 ? -6.678 -4.205 -19.146 1.00 57.66 86 VAL A N 1
ATOM 624 C CA . VAL A 1 86 ? -8.145 -4.142 -19.173 1.00 57.66 86 VAL A CA 1
ATOM 625 C C . VAL A 1 86 ? -8.726 -4.647 -17.853 1.00 57.66 86 VAL A C 1
ATOM 627 O O . VAL A 1 86 ? -9.549 -3.960 -17.258 1.00 57.66 86 VAL A O 1
ATOM 630 N N . LEU A 1 87 ? -8.264 -5.787 -17.333 1.00 61.41 87 LEU A N 1
ATOM 631 C CA . LEU A 1 87 ? -8.712 -6.312 -16.039 1.00 61.41 87 LEU A CA 1
ATOM 632 C C . LEU A 1 87 ? -8.290 -5.412 -14.873 1.00 61.41 87 LEU A C 1
ATOM 634 O O . LEU A 1 87 ? -9.070 -5.242 -13.940 1.00 61.41 87 LEU A O 1
ATOM 638 N N . ALA A 1 88 ? -7.117 -4.777 -14.938 1.00 61.12 88 ALA A N 1
ATOM 639 C CA . ALA A 1 88 ? -6.705 -3.769 -13.964 1.00 61.12 88 ALA A CA 1
ATOM 640 C C . ALA A 1 88 ? -7.601 -2.520 -14.022 1.00 61.12 88 ALA A C 1
ATOM 642 O O . ALA A 1 88 ? -8.045 -2.044 -12.980 1.00 61.12 88 ALA A O 1
ATOM 643 N N . ALA A 1 89 ? -7.933 -2.021 -15.217 1.00 58.09 89 ALA A N 1
ATOM 644 C CA . ALA A 1 89 ? -8.859 -0.900 -15.378 1.00 58.09 89 ALA A CA 1
ATOM 645 C C . ALA A 1 89 ? -10.265 -1.251 -14.866 1.00 58.09 89 ALA A C 1
ATOM 647 O O . ALA A 1 89 ? -10.872 -0.472 -14.135 1.00 58.0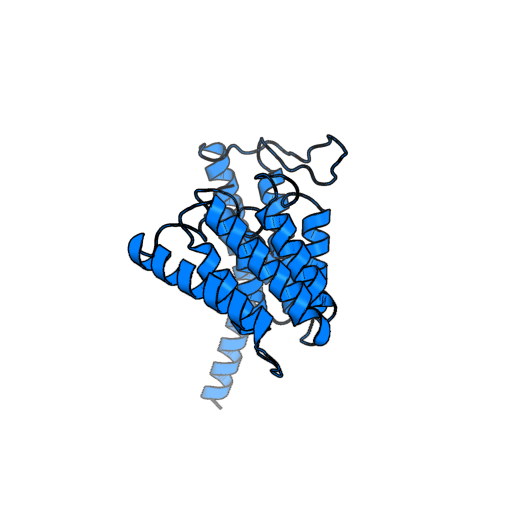9 89 ALA A O 1
ATOM 648 N N . VAL A 1 90 ? -10.754 -2.455 -15.171 1.00 63.97 90 VAL A N 1
ATOM 649 C CA . VAL A 1 90 ? -12.023 -2.986 -14.657 1.00 63.97 90 VAL A CA 1
ATOM 650 C C . VAL A 1 90 ? -11.967 -3.113 -13.128 1.00 63.97 90 VAL A C 1
ATOM 652 O O . VAL A 1 90 ? -12.894 -2.679 -12.454 1.00 63.97 90 VAL A O 1
ATOM 655 N N . ALA A 1 91 ? -10.874 -3.605 -12.542 1.00 63.44 91 ALA A N 1
ATOM 656 C CA . ALA A 1 91 ? -10.705 -3.646 -11.087 1.00 63.44 91 ALA A CA 1
ATOM 657 C C . ALA A 1 91 ? -10.736 -2.246 -10.458 1.00 63.44 91 ALA A C 1
ATOM 659 O O . ALA A 1 91 ? -11.405 -2.052 -9.444 1.00 63.44 91 ALA A O 1
ATOM 660 N N . VAL A 1 92 ? -10.091 -1.257 -11.082 1.00 64.06 92 VAL A N 1
ATOM 661 C CA . VAL A 1 92 ? -10.130 0.142 -10.631 1.00 64.06 92 VAL A CA 1
ATOM 662 C C . VAL A 1 92 ? -11.551 0.697 -10.697 1.00 64.06 92 VAL A C 1
ATOM 664 O O . VAL A 1 92 ? -12.008 1.297 -9.729 1.00 64.06 92 VAL A O 1
ATOM 667 N N . VAL A 1 93 ? -12.299 0.453 -11.777 1.00 62.00 93 VAL A N 1
ATOM 668 C CA . VAL A 1 93 ? -13.707 0.881 -11.862 1.00 62.00 93 VAL A CA 1
ATOM 669 C C . VAL A 1 93 ? -14.563 0.168 -10.805 1.00 62.00 93 VAL A C 1
ATOM 671 O O . VAL A 1 93 ? -15.409 0.800 -10.170 1.00 62.00 93 VAL A O 1
ATOM 674 N N . ALA A 1 94 ? -14.299 -1.115 -10.536 1.00 65.50 94 ALA A N 1
ATOM 675 C CA . ALA A 1 94 ? -14.995 -1.889 -9.509 1.00 65.50 94 ALA A CA 1
ATOM 676 C C . ALA A 1 94 ? -14.764 -1.348 -8.082 1.00 65.50 94 ALA A C 1
ATOM 678 O O . ALA A 1 94 ? -15.612 -1.526 -7.206 1.00 65.50 94 ALA A O 1
ATOM 679 N N . MET A 1 95 ? -13.662 -0.635 -7.824 1.00 65.19 95 MET A N 1
ATOM 680 C CA . MET A 1 95 ? -13.429 0.010 -6.523 1.00 65.19 95 MET A CA 1
ATOM 681 C C . MET A 1 95 ? -14.459 1.101 -6.212 1.00 65.19 95 MET A C 1
ATOM 683 O O . MET A 1 95 ? -14.783 1.312 -5.044 1.00 65.19 95 MET A O 1
ATOM 687 N N . PHE A 1 96 ? -15.019 1.747 -7.237 1.00 64.94 96 PHE A N 1
ATOM 688 C CA . PHE A 1 96 ? -15.996 2.829 -7.083 1.00 64.94 96 PHE A CA 1
ATOM 689 C C . PHE A 1 96 ? -17.437 2.331 -6.917 1.00 64.94 96 PHE A C 1
ATOM 691 O O . PHE A 1 96 ? -18.373 3.130 -6.875 1.00 64.94 96 PHE A O 1
ATOM 698 N N . LEU A 1 97 ? -17.636 1.015 -6.806 1.00 63.97 97 LEU A N 1
ATOM 699 C CA . LEU A 1 97 ? -18.949 0.425 -6.584 1.00 63.97 97 LEU A CA 1
ATOM 700 C C . LEU A 1 97 ? -19.491 0.829 -5.202 1.00 63.97 97 LEU A C 1
ATOM 702 O O . LEU A 1 97 ? -18.830 0.556 -4.195 1.00 63.97 97 LEU A O 1
ATOM 706 N N . PRO A 1 98 ? -20.683 1.460 -5.141 1.00 61.00 98 PRO A N 1
ATOM 707 C CA . PRO A 1 98 ? -21.199 2.066 -3.917 1.00 61.00 98 PRO A CA 1
ATOM 708 C C . PRO A 1 98 ? -21.636 0.990 -2.920 1.00 61.00 98 PRO A C 1
ATOM 710 O O . PRO A 1 98 ? -21.358 1.090 -1.728 1.00 61.00 98 PRO A O 1
ATOM 713 N N . GLU A 1 99 ? -22.243 -0.084 -3.427 1.00 69.12 99 GLU A N 1
ATOM 714 C CA . GLU A 1 99 ? -22.688 -1.214 -2.624 1.00 69.12 99 GLU A CA 1
ATOM 715 C C . GLU A 1 99 ? -21.535 -2.172 -2.326 1.00 69.12 99 GLU A C 1
ATOM 717 O O . GLU A 1 99 ? -20.868 -2.683 -3.232 1.00 69.12 99 GLU A O 1
ATOM 722 N N . GLN A 1 100 ? -21.321 -2.466 -1.041 1.00 70.31 100 GLN A N 1
ATOM 723 C CA . GLN A 1 100 ? -20.240 -3.351 -0.604 1.00 70.31 100 GLN A CA 1
ATOM 724 C C . GLN A 1 100 ? -20.402 -4.765 -1.173 1.00 70.31 100 GLN A C 1
ATOM 726 O O . GLN A 1 100 ? -19.422 -5.353 -1.621 1.00 70.31 100 GLN A O 1
ATOM 731 N N . ALA A 1 101 ? -21.625 -5.301 -1.196 1.00 69.81 101 ALA A N 1
ATOM 732 C CA . ALA A 1 101 ? -21.896 -6.623 -1.759 1.00 69.81 101 ALA A CA 1
ATOM 733 C C . ALA A 1 101 ? -21.532 -6.688 -3.250 1.00 69.81 101 ALA A C 1
ATOM 735 O O . ALA A 1 101 ? -20.915 -7.650 -3.705 1.00 69.81 101 ALA A O 1
ATOM 736 N N . LEU A 1 102 ? -21.841 -5.626 -3.993 1.00 68.06 102 LEU A N 1
ATOM 737 C CA . LEU A 1 102 ? -21.564 -5.551 -5.419 1.00 68.06 102 LEU A CA 1
ATOM 738 C C . LEU A 1 102 ? -20.071 -5.406 -5.710 1.00 68.06 102 LEU A C 1
ATOM 740 O O . LEU A 1 102 ? -19.562 -6.051 -6.621 1.00 68.06 102 LEU A O 1
ATOM 744 N N . ARG A 1 103 ? -19.358 -4.614 -4.903 1.00 74.12 103 ARG A N 1
ATOM 745 C CA . ARG A 1 103 ? -17.899 -4.497 -4.986 1.00 74.12 103 ARG A CA 1
ATOM 746 C C . ARG A 1 103 ? -17.211 -5.842 -4.777 1.00 74.12 103 ARG A C 1
ATOM 748 O O . ARG A 1 103 ? -16.348 -6.220 -5.565 1.00 74.12 103 ARG A O 1
ATOM 755 N N . LYS A 1 104 ? -17.639 -6.589 -3.757 1.00 78.62 104 LYS A N 1
ATOM 756 C CA . LYS A 1 104 ? -17.143 -7.947 -3.502 1.00 78.62 104 LYS A CA 1
ATOM 757 C C . LYS A 1 104 ? -17.444 -8.881 -4.671 1.00 78.62 104 LYS A C 1
ATOM 759 O O . LYS A 1 104 ? -16.534 -9.538 -5.161 1.00 78.62 104 LYS A O 1
ATOM 764 N N . GLY A 1 105 ? -18.683 -8.885 -5.167 1.00 73.31 105 GLY A N 1
ATOM 765 C CA . GLY A 1 105 ? -19.071 -9.683 -6.334 1.00 73.31 105 GLY A CA 1
ATOM 766 C C . GLY A 1 105 ? -18.234 -9.364 -7.576 1.00 73.31 105 GLY A C 1
ATOM 767 O O . GLY A 1 105 ? -17.735 -10.276 -8.230 1.00 73.31 105 GLY A O 1
ATOM 768 N N . ALA A 1 106 ? -18.003 -8.081 -7.862 1.00 75.69 106 ALA A N 1
ATOM 769 C CA . ALA A 1 106 ? -17.173 -7.651 -8.981 1.00 75.69 106 ALA A CA 1
ATOM 770 C C . ALA A 1 106 ? -15.722 -8.135 -8.843 1.00 75.69 106 ALA A C 1
ATOM 772 O O . ALA A 1 106 ? -15.188 -8.707 -9.788 1.00 75.69 106 ALA A O 1
ATOM 773 N N . PHE A 1 107 ? -15.094 -7.980 -7.674 1.00 81.12 107 PHE A N 1
ATOM 774 C CA . PHE A 1 107 ? -13.733 -8.484 -7.459 1.00 81.12 107 PHE A CA 1
ATOM 775 C C . PHE A 1 107 ? -13.631 -10.003 -7.541 1.00 81.12 107 PHE A C 1
ATOM 777 O O . PHE A 1 107 ? -12.634 -10.506 -8.057 1.00 81.12 107 PHE A O 1
ATOM 784 N N . VAL A 1 108 ? -14.661 -10.733 -7.107 1.00 81.62 108 VAL A N 1
ATOM 785 C CA . VAL A 1 108 ? -14.716 -12.187 -7.289 1.00 81.62 108 VAL A CA 1
ATOM 786 C C . VAL A 1 108 ? -14.745 -12.545 -8.774 1.00 81.62 108 VAL A C 1
ATOM 788 O O . VAL A 1 108 ? -13.938 -13.358 -9.217 1.00 81.62 108 VAL A O 1
ATOM 791 N N . LEU A 1 109 ? -15.618 -11.910 -9.560 1.00 74.88 109 LEU A N 1
ATOM 792 C CA . LEU A 1 109 ? -15.724 -12.165 -11.001 1.00 74.88 109 LEU A CA 1
ATOM 793 C C . LEU A 1 109 ? -14.442 -11.796 -11.751 1.00 74.88 109 LEU A C 1
ATOM 795 O O . LEU A 1 109 ? -13.976 -12.567 -12.586 1.00 74.88 109 LEU A O 1
ATOM 799 N N . ILE A 1 110 ? -13.842 -10.650 -11.425 1.00 79.12 110 ILE A N 1
ATOM 800 C CA . ILE A 1 110 ? -12.563 -10.226 -12.003 1.00 79.12 110 ILE A CA 1
ATOM 801 C C . ILE A 1 110 ? -11.468 -11.218 -11.617 1.00 79.12 110 ILE A C 1
ATOM 803 O O . ILE A 1 110 ? -10.698 -11.627 -12.477 1.00 79.12 110 ILE A O 1
ATOM 807 N N . GLY A 1 111 ? -11.410 -11.654 -10.358 1.00 83.19 111 GLY A N 1
ATOM 808 C CA . GLY A 1 111 ? -10.422 -12.630 -9.908 1.00 83.19 111 GLY A CA 1
ATOM 809 C C . GLY A 1 111 ? -10.564 -13.979 -10.613 1.00 83.19 111 GLY A C 1
ATOM 810 O O . GLY A 1 111 ? -9.560 -14.542 -11.045 1.00 83.19 111 GLY A O 1
ATOM 811 N N . LEU A 1 112 ? -11.795 -14.457 -10.820 1.00 80.75 112 LEU A N 1
ATOM 812 C CA . LEU A 1 112 ? -12.068 -15.656 -11.618 1.00 80.75 112 LEU A CA 1
ATOM 813 C C . LEU A 1 112 ? -11.647 -15.469 -13.080 1.00 80.75 112 LEU A C 1
ATOM 815 O O . LEU A 1 112 ? -10.995 -16.348 -13.638 1.00 80.75 112 LEU A O 1
ATOM 819 N N . ALA A 1 113 ? -11.944 -14.315 -13.681 1.00 75.56 113 ALA A N 1
ATOM 820 C CA . ALA A 1 113 ? -11.508 -13.999 -15.038 1.00 75.56 113 ALA A CA 1
ATOM 821 C C . ALA A 1 113 ? -9.974 -13.965 -15.148 1.00 75.56 113 ALA A C 1
ATOM 823 O O . ALA A 1 113 ? -9.420 -14.536 -16.083 1.00 75.56 113 ALA A O 1
ATOM 824 N N . VAL A 1 114 ? -9.272 -13.371 -14.176 1.00 79.19 114 VAL A N 1
ATOM 825 C CA . VAL A 1 114 ? -7.800 -13.375 -14.113 1.00 79.19 114 VAL A CA 1
ATOM 826 C C . VAL A 1 114 ? -7.257 -14.805 -13.985 1.00 79.19 114 VAL A C 1
ATOM 828 O O . VAL A 1 114 ? -6.253 -15.123 -14.615 1.00 79.19 114 VAL A O 1
ATOM 831 N N . ILE A 1 115 ? -7.905 -15.683 -13.211 1.00 80.81 115 ILE A N 1
ATOM 832 C CA . ILE A 1 115 ? -7.489 -17.090 -13.082 1.00 80.81 115 ILE A CA 1
ATOM 833 C C . ILE A 1 115 ? -7.666 -17.831 -14.411 1.00 80.81 115 ILE A C 1
ATOM 835 O O . ILE A 1 115 ? -6.711 -18.423 -14.905 1.00 80.81 115 ILE A O 1
ATOM 839 N N . VAL A 1 116 ? -8.865 -17.776 -14.995 1.00 78.31 116 VAL A N 1
ATOM 840 C CA . VAL A 1 116 ? -9.220 -18.551 -16.195 1.00 78.31 116 VAL A CA 1
ATOM 841 C C . VAL A 1 116 ? -8.481 -18.041 -17.430 1.00 78.31 116 VAL A C 1
ATOM 843 O O . VAL A 1 116 ? -7.950 -18.826 -18.211 1.00 78.31 116 VAL A O 1
ATOM 846 N N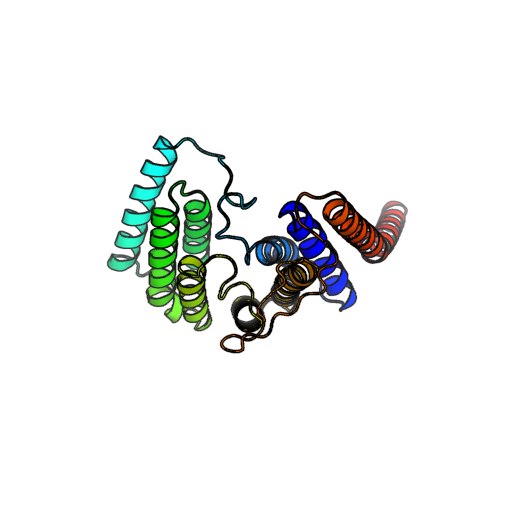 . LEU A 1 117 ? -8.440 -16.722 -17.617 1.00 73.25 117 LEU A N 1
ATOM 847 C CA . LEU A 1 117 ? -7.878 -16.111 -18.820 1.00 73.25 117 LEU A CA 1
ATOM 848 C C . LEU A 1 117 ? -6.392 -15.805 -18.669 1.00 73.25 117 LEU A C 1
ATOM 850 O O . LEU A 1 117 ? -5.677 -15.772 -19.666 1.00 73.25 117 LEU A O 1
ATOM 854 N N . GLY A 1 118 ? -5.923 -15.548 -17.449 1.00 72.81 118 GLY A N 1
ATOM 855 C CA . GLY A 1 118 ? -4.597 -14.990 -17.232 1.00 72.81 118 GLY A CA 1
ATOM 856 C C . GLY A 1 118 ? -3.476 -15.999 -17.077 1.00 72.81 118 GLY A C 1
ATOM 857 O O . GLY A 1 118 ? -2.317 -15.679 -17.360 1.00 72.81 118 GLY A O 1
ATOM 858 N N . GLU A 1 119 ? -3.796 -17.223 -16.669 1.00 72.31 119 GLU A N 1
ATOM 859 C CA . GLU A 1 119 ? -2.796 -18.263 -16.443 1.00 72.31 119 GLU A CA 1
ATOM 860 C C . GLU A 1 119 ? -1.963 -18.567 -17.695 1.00 72.31 119 GLU A C 1
ATOM 862 O O . GLU A 1 119 ? -0.751 -18.744 -17.591 1.00 72.31 119 GLU A O 1
ATOM 867 N N . ARG A 1 120 ? -2.586 -18.527 -18.881 1.00 70.94 120 ARG A N 1
ATOM 868 C CA . ARG A 1 120 ? -1.926 -18.810 -20.167 1.00 70.94 120 ARG A CA 1
ATOM 869 C C . ARG A 1 120 ? -0.770 -17.860 -20.512 1.00 70.94 120 ARG A C 1
ATOM 871 O O . ARG A 1 120 ? 0.008 -18.170 -21.404 1.00 70.94 120 ARG A O 1
ATOM 878 N N . TYR A 1 121 ? -0.653 -16.716 -19.832 1.00 74.56 121 TYR A N 1
ATOM 879 C CA . TYR A 1 121 ? 0.402 -15.724 -20.091 1.00 74.56 121 TYR A CA 1
ATOM 880 C C . TYR A 1 121 ? 1.464 -15.678 -19.004 1.00 74.56 121 TYR A C 1
ATOM 882 O O . TYR A 1 121 ? 2.639 -15.484 -19.299 1.00 74.56 121 TYR A O 1
ATOM 890 N N . ALA A 1 122 ? 1.053 -15.794 -17.742 1.00 76.44 122 ALA A N 1
ATOM 891 C CA . ALA A 1 122 ? 1.984 -15.878 -16.633 1.00 76.44 122 ALA A CA 1
ATOM 892 C C . ALA A 1 122 ? 1.340 -16.638 -15.467 1.00 76.44 122 ALA A C 1
ATOM 894 O O . ALA A 1 122 ? 0.212 -16.320 -15.072 1.00 76.44 122 ALA A O 1
ATOM 895 N N . PRO A 1 123 ? 2.072 -17.574 -14.839 1.00 81.75 123 PRO A N 1
ATOM 896 C CA . PRO A 1 123 ? 1.550 -18.356 -13.718 1.00 81.75 123 PRO A CA 1
ATOM 897 C C . PRO A 1 123 ? 1.165 -17.470 -12.522 1.00 81.75 123 PRO A C 1
ATOM 899 O O . PRO A 1 123 ? 0.247 -17.786 -11.766 1.00 81.75 123 PRO A O 1
ATOM 902 N N . TRP A 1 124 ? 1.810 -16.309 -12.385 1.00 84.88 124 TRP A N 1
ATOM 903 C CA . TRP A 1 124 ? 1.545 -15.316 -11.342 1.00 84.88 124 TRP A CA 1
ATOM 904 C C . TRP A 1 124 ? 0.134 -14.725 -11.394 1.00 84.88 124 TRP A C 1
ATOM 906 O O . TRP A 1 124 ? -0.390 -14.305 -10.363 1.00 84.88 124 TRP A O 1
ATOM 916 N N . ASN A 1 125 ? -0.518 -14.745 -12.557 1.00 82.25 125 ASN A N 1
ATOM 917 C CA . ASN A 1 125 ? -1.873 -14.220 -12.711 1.00 82.25 125 ASN A CA 1
ATOM 918 C C . ASN A 1 125 ? -2.885 -15.063 -11.936 1.00 82.25 125 ASN A C 1
ATOM 920 O O . ASN A 1 125 ? -3.746 -14.509 -11.258 1.00 82.25 125 ASN A O 1
ATOM 924 N N . ARG A 1 126 ? -2.715 -16.393 -11.914 1.00 84.81 126 ARG A N 1
ATOM 925 C CA . ARG A 1 126 ? -3.531 -17.279 -11.073 1.00 84.81 126 ARG A CA 1
ATOM 926 C C . ARG A 1 126 ? -3.468 -16.847 -9.606 1.00 84.81 126 ARG A C 1
ATOM 928 O O . ARG A 1 126 ? -4.501 -16.722 -8.954 1.00 84.81 126 ARG A O 1
ATOM 935 N N . MET A 1 127 ? -2.269 -16.558 -9.102 1.00 87.25 127 MET A N 1
ATOM 936 C CA . MET A 1 127 ? -2.089 -16.066 -7.736 1.00 87.25 127 MET A CA 1
ATOM 937 C C . MET A 1 127 ? -2.727 -14.686 -7.534 1.00 87.25 127 MET A C 1
ATOM 939 O O . MET A 1 127 ? -3.379 -14.467 -6.516 1.00 87.25 127 MET A O 1
ATOM 943 N N . GLY A 1 128 ? -2.604 -13.782 -8.510 1.00 86.00 128 GLY A N 1
ATOM 944 C CA . GLY A 1 128 ? -3.250 -12.468 -8.479 1.00 86.00 128 GLY A CA 1
ATOM 945 C C . GLY A 1 128 ? -4.773 -12.556 -8.383 1.00 86.00 128 GLY A C 1
ATOM 946 O O . GLY A 1 128 ? -5.374 -11.886 -7.544 1.00 86.00 128 GLY A O 1
ATOM 947 N N . GLY A 1 129 ? -5.397 -13.432 -9.173 1.00 85.38 129 GLY A N 1
ATOM 948 C CA . GLY A 1 129 ? -6.840 -13.658 -9.120 1.00 85.38 129 GLY A CA 1
ATOM 949 C C . GLY A 1 129 ? -7.299 -14.308 -7.811 1.00 85.38 129 GLY A C 1
ATOM 950 O O . GLY A 1 129 ? -8.296 -13.871 -7.236 1.00 85.38 129 GLY A O 1
ATOM 951 N N . ILE A 1 130 ? -6.537 -15.273 -7.275 1.00 88.75 130 ILE A N 1
ATOM 952 C CA . ILE A 1 130 ? -6.806 -15.864 -5.951 1.00 88.75 130 ILE A CA 1
ATOM 953 C C . ILE A 1 130 ? -6.735 -14.791 -4.860 1.00 88.75 130 ILE A C 1
ATOM 955 O O . ILE A 1 130 ? -7.646 -14.692 -4.040 1.00 88.75 130 ILE A O 1
ATOM 959 N N . LEU A 1 131 ? -5.682 -13.968 -4.853 1.00 88.31 131 LEU A N 1
ATOM 960 C CA . LEU A 1 131 ? -5.519 -12.908 -3.859 1.00 88.31 131 LEU A CA 1
ATOM 961 C C . LEU A 1 131 ? -6.629 -11.861 -3.953 1.00 88.31 131 LEU A C 1
ATOM 963 O O . LEU A 1 131 ? -7.137 -11.441 -2.915 1.00 88.31 131 LEU A O 1
ATOM 967 N N . LEU A 1 132 ? -7.060 -11.499 -5.164 1.00 86.00 132 LEU A N 1
ATOM 968 C CA . LEU A 1 132 ? -8.177 -10.578 -5.367 1.00 86.00 132 LEU A CA 1
ATOM 969 C C . LEU A 1 132 ? -9.483 -11.124 -4.769 1.00 86.00 132 LEU A C 1
ATOM 971 O O . LEU A 1 132 ? -10.168 -10.411 -4.033 1.00 86.00 132 LEU A O 1
ATOM 975 N N . ILE A 1 133 ? -9.792 -12.403 -5.016 1.00 86.75 133 ILE A N 1
ATOM 976 C CA . ILE A 1 133 ? -10.960 -13.081 -4.435 1.00 86.75 133 ILE A CA 1
ATOM 977 C C . ILE A 1 133 ? -10.847 -13.100 -2.908 1.00 86.75 133 ILE A C 1
ATOM 979 O O . ILE A 1 133 ? -11.746 -12.617 -2.219 1.00 86.75 133 ILE A O 1
ATOM 983 N N . VAL A 1 134 ? -9.736 -13.612 -2.373 1.00 87.94 134 VAL A N 1
ATOM 984 C CA . VAL A 1 134 ? -9.541 -13.774 -0.925 1.00 87.94 134 VAL A CA 1
ATOM 985 C C . VAL A 1 134 ? -9.617 -12.432 -0.205 1.00 87.94 134 VAL A C 1
ATOM 987 O O . VAL A 1 134 ? -10.306 -12.339 0.809 1.00 87.94 134 VAL A O 1
ATOM 990 N N . PHE A 1 135 ? -8.954 -11.392 -0.716 1.00 85.62 135 PHE A N 1
ATOM 991 C CA . PHE A 1 135 ? -8.973 -10.071 -0.087 1.00 85.62 135 PHE A CA 1
ATOM 992 C C . PHE A 1 135 ? -10.369 -9.451 -0.153 1.00 85.62 135 PHE A C 1
ATOM 994 O O . PHE A 1 135 ? -10.845 -8.979 0.869 1.00 85.62 135 PHE A O 1
ATOM 1001 N N . SER A 1 136 ? -11.080 -9.560 -1.281 1.00 81.94 136 SER A N 1
ATOM 1002 C CA . SER A 1 136 ? -12.444 -9.016 -1.395 1.00 81.94 136 SER A CA 1
ATOM 1003 C C . SER A 1 136 ? -13.454 -9.664 -0.436 1.00 81.94 136 SER A C 1
ATOM 1005 O O . SER A 1 136 ? -14.408 -9.026 0.017 1.00 81.94 136 SER A O 1
ATOM 1007 N N . LEU A 1 137 ? -13.262 -10.943 -0.106 1.00 83.44 137 LEU A N 1
ATOM 1008 C CA . LEU A 1 137 ? -14.148 -11.684 0.790 1.00 83.44 137 LEU A CA 1
ATOM 1009 C C . LEU A 1 137 ? -13.708 -11.611 2.255 1.00 83.44 137 LEU A C 1
ATOM 1011 O O . LEU A 1 137 ? -14.519 -11.890 3.144 1.00 83.44 137 LEU A O 1
ATOM 1015 N N . ALA A 1 138 ? -12.461 -11.219 2.521 1.00 82.50 138 ALA A N 1
ATOM 1016 C CA . ALA A 1 138 ? -11.914 -11.176 3.864 1.00 82.50 138 ALA A CA 1
ATOM 1017 C C . ALA A 1 138 ? -12.718 -10.219 4.770 1.00 82.50 138 ALA A C 1
ATOM 1019 O O . ALA A 1 138 ? -13.125 -9.127 4.361 1.00 82.50 138 ALA A O 1
ATOM 1020 N N . PRO A 1 139 ? -12.952 -10.594 6.040 1.00 77.44 139 PRO A N 1
ATOM 1021 C CA . PRO A 1 139 ? -13.452 -9.656 7.034 1.00 77.44 139 PRO A CA 1
ATOM 1022 C C . PRO A 1 139 ? -12.464 -8.501 7.228 1.00 77.44 139 PRO A C 1
ATOM 1024 O O . PRO A 1 139 ? -11.247 -8.706 7.196 1.00 77.44 139 PRO A O 1
ATOM 1027 N N . HIS A 1 140 ? -12.979 -7.301 7.511 1.00 70.38 140 HIS A N 1
ATOM 1028 C CA . HIS A 1 140 ? -12.144 -6.140 7.820 1.00 70.38 140 HIS A CA 1
ATOM 1029 C C . HIS A 1 140 ? -11.183 -6.459 8.981 1.00 70.38 140 HIS A C 1
ATOM 1031 O O . HIS A 1 140 ? -11.605 -6.994 10.010 1.00 70.38 140 HIS A O 1
ATOM 1037 N N . ARG A 1 141 ? -9.888 -6.146 8.810 1.00 72.44 141 ARG A N 1
ATOM 1038 C CA . ARG A 1 141 ? -8.790 -6.489 9.747 1.00 72.44 141 ARG A CA 1
ATOM 1039 C C . ARG A 1 141 ? -8.569 -7.995 9.965 1.00 72.44 141 ARG A C 1
ATOM 1041 O O . ARG A 1 141 ? -7.984 -8.397 10.973 1.00 72.44 141 ARG A O 1
ATOM 1048 N N . GLY A 1 142 ? -9.044 -8.823 9.034 1.00 83.25 142 GLY A N 1
ATOM 1049 C CA . GLY A 1 142 ? -8.818 -10.264 8.982 1.00 83.25 142 GLY A CA 1
ATOM 1050 C C . GLY A 1 142 ? -7.508 -10.611 8.275 1.00 83.25 142 GLY A C 1
ATOM 1051 O O . GLY A 1 142 ? -6.430 -10.198 8.695 1.00 83.25 142 GLY A O 1
ATOM 1052 N N . ILE A 1 143 ? -7.605 -11.381 7.188 1.00 85.62 143 ILE A N 1
ATOM 1053 C CA . ILE A 1 143 ? -6.449 -11.942 6.468 1.00 85.62 143 ILE A CA 1
ATOM 1054 C C . ILE A 1 143 ? -5.527 -10.847 5.912 1.00 85.62 143 ILE A C 1
ATOM 1056 O O . ILE A 1 143 ? -4.311 -11.020 5.927 1.00 85.62 143 ILE A O 1
ATOM 1060 N N . THR A 1 144 ? -6.063 -9.692 5.508 1.00 90.38 144 THR A N 1
ATOM 1061 C CA . THR A 1 144 ? -5.267 -8.578 4.964 1.00 90.38 144 THR A CA 1
ATOM 1062 C C . THR A 1 144 ? -4.288 -7.977 5.981 1.00 90.38 144 THR A C 1
ATOM 1064 O O . THR A 1 144 ? -3.304 -7.353 5.603 1.00 90.38 144 THR A O 1
ATOM 1067 N N . HIS A 1 145 ? -4.484 -8.197 7.282 1.00 93.19 145 HIS A N 1
ATOM 1068 C CA . HIS A 1 145 ? -3.611 -7.669 8.335 1.00 93.19 145 HIS A CA 1
ATOM 1069 C C . HIS A 1 145 ? -2.644 -8.729 8.897 1.00 93.19 145 HIS A C 1
ATOM 1071 O O . HIS A 1 145 ? -2.333 -8.736 10.092 1.00 93.19 145 HIS A O 1
ATOM 1077 N N . THR A 1 146 ? -2.181 -9.641 8.036 1.00 94.31 146 THR A N 1
ATOM 1078 C CA . THR A 1 146 ? -1.302 -10.769 8.389 1.00 94.31 146 THR A CA 1
ATOM 1079 C C . THR A 1 146 ? 0.043 -10.703 7.664 1.00 94.31 146 THR A C 1
ATOM 1081 O O . THR A 1 146 ? 0.167 -10.075 6.610 1.00 94.31 146 THR A O 1
ATOM 1084 N N . LEU A 1 147 ? 1.050 -11.408 8.193 1.00 95.69 147 LEU A N 1
ATOM 1085 C CA . LEU A 1 147 ? 2.325 -11.600 7.493 1.00 95.69 147 LEU A CA 1
ATOM 1086 C C . LEU A 1 147 ? 2.169 -12.482 6.248 1.00 95.69 147 LEU A C 1
ATOM 1088 O O . LEU A 1 147 ? 2.925 -12.316 5.296 1.00 95.69 147 LEU A O 1
ATOM 1092 N N . TYR A 1 148 ? 1.160 -13.358 6.213 1.00 93.50 148 TYR A N 1
ATOM 1093 C CA . TYR A 1 148 ? 0.825 -14.143 5.024 1.00 93.50 148 TYR A CA 1
ATOM 1094 C C . TYR A 1 148 ? 0.382 -13.246 3.871 1.00 93.50 148 TYR A C 1
ATOM 1096 O O . TYR A 1 148 ? 0.856 -13.414 2.753 1.00 93.50 148 TYR A O 1
ATOM 1104 N N . ALA A 1 149 ? -0.481 -12.264 4.145 1.00 93.56 149 ALA A N 1
ATOM 1105 C CA . ALA A 1 149 ? -0.931 -11.317 3.132 1.00 93.56 149 ALA A CA 1
ATOM 1106 C C . ALA A 1 149 ? 0.208 -10.414 2.645 1.00 93.56 149 ALA A C 1
ATOM 1108 O O . ALA A 1 149 ? 0.343 -10.222 1.440 1.00 93.56 149 ALA A O 1
ATOM 1109 N N . LEU A 1 150 ? 1.072 -9.941 3.553 1.00 96.62 150 LEU A N 1
ATOM 1110 C CA . LEU A 1 150 ? 2.294 -9.219 3.183 1.00 96.62 150 LEU A CA 1
ATOM 1111 C C . LEU A 1 150 ? 3.189 -10.060 2.259 1.00 96.62 150 LEU A C 1
ATOM 1113 O O . LEU A 1 150 ? 3.613 -9.582 1.205 1.00 96.62 150 LEU A O 1
ATOM 1117 N N . GLY A 1 151 ? 3.467 -11.308 2.644 1.00 97.06 151 GLY A N 1
ATOM 1118 C CA . GLY A 1 151 ? 4.300 -12.221 1.866 1.00 97.06 151 GLY A CA 1
ATOM 1119 C C . GLY A 1 151 ? 3.695 -12.527 0.499 1.00 97.06 151 GLY A C 1
ATOM 1120 O O . GLY A 1 151 ? 4.375 -12.393 -0.512 1.00 97.06 151 GLY A O 1
ATOM 1121 N N . ALA A 1 152 ? 2.404 -12.857 0.451 1.00 95.19 152 ALA A N 1
ATOM 1122 C CA . ALA A 1 152 ? 1.711 -13.182 -0.790 1.00 95.19 152 ALA A CA 1
ATOM 1123 C C . ALA A 1 152 ? 1.619 -11.981 -1.742 1.00 95.19 152 ALA A C 1
ATOM 1125 O O . ALA A 1 152 ? 1.849 -12.135 -2.939 1.00 95.19 152 ALA A O 1
ATOM 1126 N N . TRP A 1 153 ? 1.351 -10.778 -1.221 1.00 94.75 153 TRP A N 1
ATOM 1127 C CA . TRP A 1 153 ? 1.354 -9.548 -2.015 1.00 94.75 153 TRP A CA 1
ATOM 1128 C C . TRP A 1 153 ? 2.745 -9.232 -2.574 1.00 94.75 153 TRP A C 1
ATOM 1130 O O . TRP A 1 153 ? 2.894 -8.964 -3.765 1.00 94.75 153 TRP A O 1
ATOM 1140 N N . THR A 1 154 ? 3.780 -9.325 -1.737 1.00 96.69 154 THR A N 1
ATOM 1141 C CA . THR A 1 154 ? 5.167 -9.078 -2.163 1.00 96.69 154 THR A CA 1
ATOM 1142 C C . THR A 1 154 ? 5.611 -10.098 -3.212 1.00 96.69 154 THR A C 1
ATOM 1144 O O . THR A 1 154 ? 6.208 -9.724 -4.220 1.00 96.69 154 THR A O 1
ATOM 1147 N N . LEU A 1 155 ? 5.269 -11.375 -3.018 1.00 95.88 155 LEU A N 1
ATOM 1148 C CA . LEU A 1 155 ? 5.569 -12.451 -3.959 1.00 95.88 155 LEU A CA 1
ATOM 1149 C C . LEU A 1 155 ? 4.820 -12.274 -5.287 1.00 95.88 155 LEU A C 1
ATOM 1151 O O . LEU A 1 155 ? 5.398 -12.513 -6.346 1.00 95.88 155 LEU A O 1
ATOM 1155 N N . LEU A 1 156 ? 3.568 -11.805 -5.250 1.00 93.06 156 LEU A N 1
ATOM 1156 C CA . LEU A 1 156 ? 2.807 -11.475 -6.457 1.00 93.06 156 LEU A CA 1
ATOM 1157 C C . LEU A 1 156 ? 3.511 -10.390 -7.260 1.00 93.06 156 LEU A C 1
ATOM 1159 O O . LEU A 1 156 ? 3.733 -10.554 -8.459 1.00 93.06 156 LEU A O 1
ATOM 1163 N N . LEU A 1 157 ? 3.887 -9.296 -6.600 1.00 93.19 157 LEU A N 1
ATOM 1164 C CA . LEU A 1 157 ? 4.586 -8.204 -7.263 1.00 93.19 157 LEU A CA 1
ATOM 1165 C C . LEU A 1 157 ? 5.942 -8.658 -7.804 1.00 93.19 157 LEU A C 1
ATOM 1167 O O . LEU A 1 157 ? 6.289 -8.285 -8.923 1.00 93.19 157 LEU A O 1
ATOM 1171 N N . TYR A 1 158 ? 6.690 -9.473 -7.055 1.00 94.56 158 TYR A N 1
ATOM 1172 C CA . TYR A 1 158 ? 7.956 -10.041 -7.521 1.00 94.56 158 TYR A CA 1
ATOM 1173 C C . TYR A 1 158 ? 7.752 -10.835 -8.810 1.00 94.56 158 TYR A C 1
ATOM 1175 O O . TYR A 1 158 ? 8.443 -10.603 -9.797 1.00 94.56 158 TYR A O 1
ATOM 1183 N N . GLY A 1 159 ? 6.748 -11.704 -8.833 1.00 89.56 159 GLY A N 1
ATOM 1184 C CA . GLY A 1 159 ? 6.426 -12.507 -9.999 1.00 89.56 159 GLY A CA 1
ATOM 1185 C C . GLY A 1 159 ? 6.002 -11.707 -11.229 1.00 89.56 159 GLY A C 1
ATOM 1186 O O . GLY A 1 159 ? 6.442 -11.991 -12.341 1.00 89.56 159 GLY A O 1
ATOM 1187 N N . LEU A 1 160 ? 5.168 -10.684 -11.029 1.00 85.31 160 LEU A N 1
ATOM 1188 C CA . LEU A 1 160 ? 4.640 -9.854 -12.116 1.00 85.31 160 LEU A CA 1
ATOM 1189 C C . LEU A 1 160 ? 5.648 -8.827 -12.644 1.00 85.31 160 LEU A C 1
ATOM 1191 O O . LEU A 1 160 ? 5.553 -8.413 -13.797 1.00 85.31 160 LEU A O 1
ATOM 1195 N N . THR A 1 161 ? 6.578 -8.369 -11.804 1.00 88.12 161 THR A N 1
ATOM 1196 C CA . THR A 1 161 ? 7.415 -7.198 -12.118 1.00 88.12 161 THR A CA 1
ATOM 1197 C C . THR A 1 161 ? 8.912 -7.448 -12.020 1.00 88.12 161 THR A C 1
ATOM 1199 O O . THR A 1 161 ? 9.679 -6.611 -12.484 1.00 88.12 161 THR A O 1
ATOM 1202 N N . GLY A 1 162 ? 9.346 -8.595 -11.493 1.00 88.06 162 GLY A N 1
ATOM 1203 C CA . GLY A 1 162 ? 10.757 -8.897 -11.241 1.00 88.06 162 GLY A CA 1
ATOM 1204 C C . GLY A 1 162 ? 11.640 -8.853 -12.489 1.00 88.06 162 GLY A C 1
ATOM 1205 O O . GLY A 1 162 ? 12.795 -8.446 -12.393 1.00 88.06 162 GLY A O 1
ATOM 1206 N N . SER A 1 163 ? 11.092 -9.164 -13.670 1.00 86.81 163 SER A N 1
ATOM 1207 C CA . SER A 1 163 ? 11.797 -9.028 -14.955 1.00 86.81 163 SER A CA 1
ATOM 1208 C C . SER A 1 163 ? 12.128 -7.577 -15.330 1.00 86.81 163 SER A C 1
ATOM 1210 O O . SER A 1 163 ? 13.021 -7.344 -16.136 1.00 86.81 163 SER A O 1
ATOM 1212 N N . HIS A 1 164 ? 11.438 -6.600 -14.736 1.00 85.56 164 HIS A N 1
ATOM 1213 C CA . HIS A 1 164 ? 11.644 -5.162 -14.942 1.00 85.56 164 HIS A CA 1
ATOM 1214 C C . HIS A 1 164 ? 12.518 -4.537 -13.840 1.00 85.56 164 HIS A C 1
ATOM 1216 O O . HIS A 1 164 ? 12.641 -3.313 -13.753 1.00 85.56 164 HIS A O 1
ATOM 1222 N N . GLY A 1 165 ? 13.116 -5.371 -12.984 1.00 91.31 165 GLY A N 1
ATOM 1223 C CA . GLY A 1 165 ? 13.975 -4.957 -11.883 1.00 91.31 165 GLY A CA 1
ATOM 1224 C C . GLY A 1 165 ? 13.284 -4.947 -10.514 1.00 91.31 165 GLY A C 1
ATOM 1225 O O . GLY A 1 165 ? 12.102 -5.274 -10.376 1.00 91.31 165 GLY A O 1
ATOM 1226 N N . PRO A 1 166 ? 14.032 -4.586 -9.457 1.00 95.12 166 PRO A N 1
ATOM 1227 C CA . PRO A 1 166 ? 13.587 -4.783 -8.083 1.00 95.12 166 PRO A CA 1
ATOM 1228 C C . PRO A 1 166 ? 12.602 -3.725 -7.571 1.00 95.12 166 PRO A C 1
ATOM 1230 O O . PRO A 1 166 ? 11.937 -3.920 -6.555 1.00 95.12 166 PRO A O 1
ATOM 1233 N N . SER A 1 167 ? 12.501 -2.593 -8.268 1.00 92.94 167 SER A N 1
ATOM 1234 C CA . SER A 1 167 ? 11.881 -1.381 -7.740 1.00 92.94 167 SER A CA 1
ATOM 1235 C C . SER A 1 167 ? 10.428 -1.550 -7.319 1.00 92.94 167 SER A C 1
ATOM 1237 O O . SER A 1 167 ? 10.043 -1.091 -6.247 1.00 92.94 167 SER A O 1
ATOM 1239 N N . ILE A 1 168 ? 9.612 -2.198 -8.151 1.00 93.12 168 ILE A N 1
ATOM 1240 C CA . ILE A 1 168 ? 8.162 -2.238 -7.941 1.00 93.12 168 ILE A CA 1
ATOM 1241 C C . ILE A 1 168 ? 7.796 -3.164 -6.778 1.00 93.12 168 ILE A C 1
ATOM 1243 O O . ILE A 1 168 ? 7.034 -2.770 -5.893 1.00 93.12 168 ILE A O 1
ATOM 1247 N N . TRP A 1 169 ? 8.347 -4.378 -6.748 1.00 95.69 169 TRP A N 1
ATOM 1248 C CA . TRP A 1 169 ? 7.997 -5.351 -5.716 1.00 95.69 169 TRP A CA 1
ATOM 1249 C C . TRP A 1 169 ? 8.606 -5.024 -4.353 1.00 95.69 169 TRP A C 1
ATOM 1251 O O . TRP A 1 169 ? 7.937 -5.241 -3.342 1.00 95.69 169 TRP A O 1
ATOM 1261 N N . ILE A 1 170 ? 9.801 -4.417 -4.304 1.00 97.81 170 ILE A N 1
ATOM 1262 C CA . ILE A 1 170 ? 10.358 -3.895 -3.047 1.00 97.81 170 ILE A CA 1
ATOM 1263 C C . ILE A 1 170 ? 9.489 -2.748 -2.527 1.00 97.81 170 ILE A C 1
ATOM 1265 O O . ILE A 1 170 ? 9.095 -2.764 -1.361 1.00 97.81 170 ILE A O 1
ATOM 1269 N N . ALA A 1 171 ? 9.139 -1.775 -3.377 1.00 96.25 171 ALA A N 1
ATOM 1270 C CA . ALA A 1 171 ? 8.312 -0.639 -2.970 1.00 96.25 171 ALA A CA 1
ATOM 1271 C C . ALA A 1 171 ? 6.935 -1.079 -2.457 1.00 96.25 171 ALA A C 1
ATOM 1273 O O . ALA A 1 171 ? 6.474 -0.600 -1.419 1.00 96.25 171 ALA A O 1
ATOM 1274 N N . GLY A 1 172 ? 6.293 -2.020 -3.152 1.00 96.88 172 GLY A N 1
ATOM 1275 C CA . GLY A 1 172 ? 4.998 -2.549 -2.740 1.00 96.88 172 GLY A CA 1
ATOM 1276 C C . GLY A 1 172 ? 5.060 -3.364 -1.451 1.00 96.88 172 GLY A C 1
ATOM 1277 O O . GLY A 1 172 ? 4.249 -3.141 -0.551 1.00 96.88 172 GLY A O 1
ATOM 1278 N N . GLY A 1 173 ? 6.056 -4.244 -1.313 1.00 98.06 173 GLY A N 1
ATOM 1279 C CA . GLY A 1 173 ? 6.276 -5.000 -0.079 1.00 98.06 173 GLY A CA 1
ATOM 1280 C C . GLY A 1 173 ? 6.536 -4.086 1.121 1.00 98.06 173 GLY A C 1
ATOM 1281 O O . GLY A 1 173 ? 5.891 -4.229 2.160 1.00 98.06 173 GLY A O 1
ATOM 1282 N N . LEU A 1 174 ? 7.402 -3.079 0.963 1.00 98.25 174 LEU A N 1
ATOM 1283 C CA . LEU A 1 174 ? 7.672 -2.081 2.003 1.00 98.25 174 LEU A CA 1
ATOM 1284 C C . LEU A 1 174 ? 6.435 -1.241 2.340 1.00 98.25 174 LEU A C 1
ATOM 1286 O O . LEU A 1 174 ? 6.169 -1.006 3.518 1.00 98.25 174 LEU A O 1
ATOM 1290 N N . GLY A 1 175 ? 5.661 -0.813 1.339 1.00 97.81 175 GLY A N 1
ATOM 1291 C CA . GLY A 1 175 ? 4.427 -0.051 1.552 1.00 97.81 175 GLY A CA 1
ATOM 1292 C C . GLY A 1 175 ? 3.400 -0.831 2.379 1.00 97.81 175 GLY A C 1
ATOM 1293 O O . GLY A 1 175 ? 2.851 -0.299 3.347 1.00 97.81 175 GLY A O 1
ATOM 1294 N N . TYR A 1 176 ? 3.205 -2.113 2.060 1.00 97.44 176 TYR A N 1
ATOM 1295 C CA . TYR A 1 176 ? 2.318 -3.004 2.814 1.00 97.44 176 TYR A CA 1
ATOM 1296 C C . TYR A 1 176 ? 2.857 -3.259 4.231 1.00 97.44 176 TYR A C 1
ATOM 1298 O O . TYR A 1 176 ? 2.117 -3.178 5.213 1.00 97.44 176 TYR A O 1
ATOM 1306 N N . ALA A 1 177 ? 4.160 -3.519 4.370 1.00 98.12 177 ALA A N 1
ATOM 1307 C CA . ALA A 1 177 ? 4.789 -3.739 5.670 1.00 98.12 177 ALA A CA 1
ATOM 1308 C C . ALA A 1 177 ? 4.644 -2.512 6.583 1.00 98.12 177 ALA A C 1
ATOM 1310 O O . ALA A 1 177 ? 4.276 -2.647 7.750 1.00 98.12 177 ALA A O 1
ATOM 1311 N N . LEU A 1 178 ? 4.857 -1.307 6.049 1.00 97.69 178 LEU A N 1
ATOM 1312 C CA . LEU A 1 178 ? 4.685 -0.059 6.790 1.00 97.69 178 LEU A CA 1
ATOM 1313 C C . LEU A 1 178 ? 3.242 0.168 7.223 1.00 97.69 178 LEU A C 1
ATOM 1315 O O . LEU A 1 178 ? 3.025 0.675 8.325 1.00 97.69 178 LEU A O 1
ATOM 1319 N N . HIS A 1 179 ? 2.260 -0.241 6.417 1.00 95.50 179 HIS A N 1
ATOM 1320 C CA . HIS A 1 179 ? 0.868 -0.236 6.851 1.00 95.50 179 HIS A CA 1
ATOM 1321 C C . HIS A 1 179 ? 0.682 -1.095 8.112 1.00 95.50 179 HIS A C 1
ATOM 1323 O O . HIS A 1 179 ? 0.150 -0.609 9.112 1.00 95.50 179 HIS A O 1
ATOM 1329 N N . LEU A 1 180 ? 1.169 -2.342 8.094 1.00 96.38 180 LEU A N 1
ATOM 1330 C CA . LEU A 1 180 ? 1.074 -3.258 9.237 1.00 96.38 180 LEU A CA 1
ATOM 1331 C C . LEU A 1 180 ? 1.812 -2.724 10.472 1.00 96.38 180 LEU A C 1
ATOM 1333 O O . LEU A 1 180 ? 1.282 -2.794 11.583 1.00 96.38 180 LEU A O 1
ATOM 1337 N N . ILE A 1 181 ? 3.002 -2.144 10.284 1.00 96.38 181 ILE A N 1
ATOM 1338 C CA . ILE A 1 181 ? 3.765 -1.495 11.359 1.00 96.38 181 ILE A CA 1
ATOM 1339 C C . ILE A 1 181 ? 2.948 -0.347 11.954 1.00 96.38 181 ILE A C 1
ATOM 1341 O O . ILE A 1 181 ? 2.767 -0.305 13.171 1.00 96.38 181 ILE A O 1
ATOM 1345 N N . CYS A 1 182 ? 2.391 0.537 11.124 1.00 94.75 182 CYS A N 1
ATOM 1346 C CA . CYS A 1 182 ? 1.545 1.640 11.581 1.00 94.75 182 CYS A CA 1
ATOM 1347 C C . CYS A 1 182 ? 0.353 1.131 12.399 1.00 94.75 182 CYS A C 1
ATOM 1349 O O . CYS A 1 182 ? 0.055 1.667 13.469 1.00 94.75 182 CYS A O 1
ATOM 1351 N N . ASP A 1 183 ? -0.306 0.065 11.950 1.00 93.94 183 ASP A N 1
ATOM 1352 C CA . ASP A 1 183 ? -1.462 -0.472 12.663 1.00 93.94 183 ASP A CA 1
ATOM 1353 C C . ASP A 1 183 ? -1.092 -1.228 13.949 1.00 93.94 183 ASP A C 1
ATOM 1355 O O . ASP A 1 183 ? -1.860 -1.191 14.920 1.00 93.94 183 ASP A O 1
ATOM 1359 N N . SER A 1 184 ? 0.126 -1.775 14.039 1.00 95.44 184 SER A N 1
ATOM 1360 C CA . SER A 1 184 ? 0.685 -2.334 15.279 1.00 95.44 184 SER A CA 1
ATOM 1361 C C . SER A 1 184 ? 0.898 -1.282 16.382 1.00 95.44 184 SER A C 1
ATOM 1363 O O . SER A 1 184 ? 0.830 -1.608 17.568 1.00 95.44 184 SER A O 1
ATOM 1365 N N . LEU A 1 185 ? 1.072 -0.000 16.033 1.00 95.12 185 LEU A N 1
ATOM 1366 C CA . LEU A 1 185 ? 1.184 1.086 17.019 1.00 95.12 185 LEU A CA 1
ATOM 1367 C C . LEU A 1 185 ? -0.154 1.369 17.729 1.00 95.12 185 LEU A C 1
ATOM 1369 O O . LEU A 1 185 ? -0.191 1.971 18.808 1.00 95.12 185 LEU A O 1
ATOM 1373 N N . SER A 1 186 ? -1.272 0.945 17.135 1.00 93.19 186 SER A N 1
ATOM 1374 C CA . SER A 1 186 ? -2.612 1.225 17.647 1.00 93.19 186 SER A CA 1
ATOM 1375 C C . SER A 1 186 ? -2.984 0.338 18.836 1.00 93.19 186 SER A C 1
ATOM 1377 O O . SER A 1 186 ? -2.426 -0.739 19.041 1.00 93.19 186 SER A O 1
ATOM 1379 N N . LYS A 1 187 ? -3.992 0.755 19.615 1.00 91.44 187 LYS A N 1
ATOM 1380 C CA . LYS A 1 187 ? -4.594 -0.099 20.660 1.00 91.44 187 LYS A CA 1
ATOM 1381 C C . LYS A 1 187 ? -5.162 -1.419 20.121 1.00 91.44 187 LYS A C 1
ATOM 1383 O O . LYS A 1 187 ? -5.189 -2.413 20.851 1.00 91.44 187 LYS A O 1
ATOM 1388 N N . ASN A 1 188 ? -5.613 -1.427 18.866 1.00 89.38 188 ASN A N 1
ATOM 1389 C CA . ASN A 1 188 ? -6.187 -2.610 18.226 1.00 89.38 188 ASN A CA 1
ATOM 1390 C C . ASN A 1 188 ? -5.099 -3.594 17.778 1.00 89.38 188 ASN A C 1
ATOM 1392 O O . ASN A 1 188 ? -5.285 -4.806 17.928 1.00 89.38 188 ASN A O 1
ATOM 1396 N N . GLY A 1 189 ? -3.965 -3.064 17.307 1.00 92.25 189 GLY A N 1
ATOM 1397 C CA . GLY A 1 189 ? -2.848 -3.830 16.767 1.00 92.25 189 GLY A CA 1
ATOM 1398 C C . GLY A 1 189 ? -3.197 -4.633 15.520 1.00 92.25 189 GLY A C 1
ATOM 1399 O O . GLY A 1 189 ? -4.257 -4.454 14.917 1.00 92.25 189 GLY A O 1
ATOM 1400 N N . ILE A 1 190 ? -2.315 -5.577 15.194 1.00 94.25 190 ILE A N 1
ATOM 1401 C CA . ILE A 1 190 ? -2.507 -6.564 14.125 1.00 94.25 190 ILE A CA 1
ATOM 1402 C C . ILE A 1 190 ? -2.427 -7.993 14.677 1.00 94.25 190 ILE A C 1
ATOM 1404 O O . ILE A 1 190 ? -1.869 -8.229 15.753 1.00 94.25 190 ILE A O 1
ATOM 1408 N N . ARG A 1 191 ? -2.975 -8.962 13.936 1.00 94.38 191 ARG A N 1
ATOM 1409 C CA . ARG A 1 191 ? -2.799 -10.402 14.188 1.00 94.38 191 ARG A CA 1
ATOM 1410 C C . ARG A 1 191 ? -1.910 -10.967 13.083 1.00 94.38 191 ARG A C 1
ATOM 1412 O O . ARG A 1 191 ? -2.436 -11.375 12.056 1.00 94.38 191 ARG A O 1
ATOM 1419 N N . PRO A 1 192 ? -0.582 -10.966 13.254 1.00 93.69 192 PRO A N 1
ATOM 1420 C CA . PRO A 1 192 ? 0.328 -11.257 12.151 1.00 93.69 192 PRO A CA 1
ATOM 1421 C C . PRO A 1 192 ? 0.302 -12.729 11.712 1.00 93.69 192 PRO A C 1
ATOM 1423 O O . PRO A 1 192 ? 0.522 -12.994 10.534 1.00 93.69 192 PRO A O 1
ATOM 1426 N N . LEU A 1 193 ? 0.012 -13.667 12.625 1.00 94.06 193 LEU A N 1
ATOM 1427 C CA . LEU A 1 193 ? 0.109 -15.115 12.387 1.00 94.06 193 LEU A CA 1
ATOM 1428 C C . LEU A 1 193 ? -1.156 -15.897 12.825 1.00 94.06 193 LEU A C 1
ATOM 1430 O O . LEU A 1 193 ? -1.088 -16.685 13.765 1.00 94.06 193 LEU A O 1
ATOM 1434 N N . PRO A 1 194 ? -2.344 -15.709 12.220 1.00 89.25 194 PRO A N 1
ATOM 1435 C CA . PRO A 1 194 ? -3.480 -16.606 12.464 1.00 89.25 194 PRO A CA 1
ATOM 1436 C C . PRO A 1 194 ? -3.147 -18.061 12.058 1.00 89.25 194 PRO A C 1
ATOM 1438 O O . PRO A 1 194 ? -2.430 -18.245 11.080 1.00 89.25 194 PRO A O 1
ATOM 1441 N N . PRO A 1 195 ? -3.654 -19.101 12.754 1.00 90.00 195 PRO A N 1
ATOM 1442 C CA . PRO A 1 195 ? -4.698 -19.070 13.780 1.00 90.00 195 PRO A CA 1
ATOM 1443 C C . PRO A 1 195 ? -4.204 -18.740 15.199 1.00 90.00 195 PRO A C 1
ATOM 1445 O O . PRO A 1 195 ? -5.019 -18.722 16.127 1.00 90.00 195 PRO A O 1
ATOM 1448 N N . PHE A 1 196 ? -2.914 -18.444 15.407 1.00 90.44 196 PHE A N 1
ATOM 1449 C CA . PHE A 1 196 ? -2.437 -18.032 16.726 1.00 90.44 196 PHE A CA 1
ATOM 1450 C C . PHE A 1 196 ? -3.163 -16.754 17.170 1.00 90.44 196 PHE A C 1
ATOM 1452 O O . PHE A 1 196 ? -3.260 -15.765 16.441 1.00 90.44 196 PHE A O 1
ATOM 1459 N N . LYS A 1 197 ? -3.684 -16.755 18.401 1.00 88.88 197 LYS A N 1
ATOM 1460 C CA . LYS A 1 197 ? -4.451 -15.623 18.958 1.00 88.88 197 LYS A CA 1
ATOM 1461 C C . LYS A 1 197 ? -3.572 -14.421 19.338 1.00 88.88 197 LYS A C 1
ATOM 1463 O O . LYS A 1 197 ? -4.089 -13.420 19.836 1.00 88.88 197 LYS A O 1
ATOM 1468 N N . TRP A 1 198 ? -2.262 -14.518 19.120 1.00 93.44 198 TRP A N 1
ATOM 1469 C CA . TRP A 1 198 ? -1.295 -13.479 19.441 1.00 93.44 198 TRP A CA 1
ATOM 1470 C C . TRP A 1 198 ? -1.538 -12.207 18.616 1.00 93.44 198 TRP A C 1
ATOM 1472 O O . TRP A 1 198 ? -1.801 -12.254 17.412 1.00 93.44 198 TRP A O 1
ATOM 1482 N N . LYS A 1 199 ? -1.465 -11.053 19.287 1.00 93.75 199 LYS A N 1
ATOM 1483 C CA . LYS A 1 199 ? -1.599 -9.728 18.677 1.00 93.75 199 LYS A CA 1
ATOM 1484 C C . LYS A 1 199 ? -0.306 -8.954 18.862 1.00 93.75 199 LYS A C 1
ATOM 1486 O O . LYS A 1 199 ? 0.123 -8.764 19.999 1.00 93.75 199 LYS A O 1
ATOM 1491 N N . LEU A 1 200 ? 0.236 -8.427 17.770 1.00 95.00 200 LEU A N 1
ATOM 1492 C CA . LEU A 1 200 ? 1.304 -7.439 17.833 1.00 95.00 200 LEU A CA 1
ATOM 1493 C C . LEU A 1 200 ? 0.666 -6.059 18.024 1.00 95.00 200 LEU A C 1
ATOM 1495 O O . LEU A 1 200 ? 0.007 -5.536 17.120 1.00 95.00 200 LEU A O 1
ATOM 1499 N N . ARG A 1 201 ? 0.814 -5.501 19.229 1.00 94.88 201 ARG A N 1
ATOM 1500 C CA . ARG A 1 201 ? 0.304 -4.173 19.579 1.00 94.88 201 ARG A CA 1
ATOM 1501 C C . ARG A 1 201 ? 1.219 -3.466 20.570 1.00 94.88 201 ARG A C 1
ATOM 1503 O O . ARG A 1 201 ? 1.515 -4.017 21.625 1.00 94.88 201 ARG A O 1
ATOM 1510 N N . PHE A 1 202 ? 1.580 -2.227 20.264 1.00 93.94 202 PHE A N 1
ATOM 1511 C CA . PHE A 1 202 ? 2.282 -1.336 21.193 1.00 93.94 202 PHE A CA 1
ATOM 1512 C C . PHE A 1 202 ? 1.313 -0.448 21.982 1.00 93.94 202 PHE A C 1
ATOM 1514 O O . PHE A 1 202 ? 1.664 0.066 23.037 1.00 93.94 202 PHE A O 1
ATOM 1521 N N . ALA A 1 203 ? 0.077 -0.283 21.491 1.00 92.94 203 ALA A N 1
ATOM 1522 C CA . ALA A 1 203 ? -0.995 0.460 22.155 1.00 92.94 203 ALA A CA 1
ATOM 1523 C C . ALA A 1 203 ? -0.664 1.928 22.509 1.00 92.94 203 ALA A C 1
ATOM 1525 O O . ALA A 1 203 ? -1.306 2.515 23.383 1.00 92.94 203 ALA A O 1
ATOM 1526 N N . ILE A 1 204 ? 0.267 2.549 21.778 1.00 94.25 204 ILE A N 1
ATOM 1527 C CA . ILE A 1 204 ? 0.720 3.931 22.007 1.00 94.25 204 ILE A CA 1
ATOM 1528 C C . ILE A 1 204 ? -0.224 4.989 21.419 1.00 94.25 204 ILE A C 1
ATOM 1530 O O . ILE A 1 204 ? -0.122 6.170 21.749 1.00 94.25 204 ILE A O 1
ATOM 1534 N N . MET A 1 205 ? -1.175 4.587 20.569 1.00 92.19 205 MET A N 1
ATOM 1535 C CA . MET A 1 205 ? -2.156 5.503 19.985 1.00 92.19 205 MET A CA 1
ATOM 1536 C C . MET A 1 205 ? -3.580 4.955 19.929 1.00 92.19 205 MET A C 1
ATOM 1538 O O . MET A 1 205 ? -3.834 3.753 19.850 1.00 92.19 205 MET A O 1
ATOM 1542 N N . THR A 1 206 ? -4.537 5.882 19.911 1.00 91.94 206 THR A N 1
ATOM 1543 C CA . THR A 1 206 ? -5.948 5.622 19.603 1.00 91.94 206 THR A CA 1
ATOM 1544 C C . THR A 1 206 ? -6.366 6.518 18.446 1.00 91.94 206 THR A C 1
ATOM 1546 O O . THR A 1 206 ? -6.237 7.740 18.544 1.00 91.94 206 THR A O 1
ATOM 1549 N N . THR A 1 207 ? -6.854 5.919 17.360 1.00 85.88 207 THR A N 1
ATOM 1550 C CA . THR A 1 207 ? -7.311 6.646 16.168 1.00 85.88 207 THR A CA 1
ATOM 1551 C C . THR A 1 207 ? -8.417 7.637 16.534 1.00 85.88 207 THR A C 1
ATOM 1553 O O . THR A 1 207 ? -9.284 7.331 17.350 1.00 85.88 207 THR A O 1
ATOM 1556 N N . GLY A 1 208 ? -8.340 8.852 15.989 1.00 84.12 208 GLY A N 1
ATOM 1557 C CA . GLY A 1 208 ? -9.292 9.933 16.268 1.00 84.12 208 GLY A CA 1
ATOM 1558 C C . GLY A 1 208 ? -9.084 10.679 17.595 1.00 84.12 208 GLY A C 1
ATOM 1559 O O . GLY A 1 208 ? -9.753 11.681 17.828 1.00 84.12 208 GLY A O 1
ATOM 1560 N N . LYS A 1 209 ? -8.150 10.257 18.461 1.00 90.00 209 LYS A N 1
ATOM 1561 C CA . LYS A 1 209 ? -7.809 10.981 19.703 1.00 90.00 209 LYS A CA 1
ATOM 1562 C C . LYS A 1 209 ? -6.538 11.820 19.544 1.00 90.00 209 LYS A C 1
ATOM 1564 O O . LYS A 1 209 ? -5.694 11.527 18.699 1.00 90.00 209 LYS A O 1
ATOM 1569 N N . LYS A 1 210 ? -6.347 12.806 20.433 1.00 89.38 210 LYS A N 1
ATOM 1570 C CA . LYS A 1 210 ? -5.138 13.658 20.485 1.00 89.38 210 LYS A CA 1
ATOM 1571 C C . LYS A 1 210 ? -3.833 12.849 20.544 1.00 89.38 210 LYS A C 1
ATOM 1573 O O . LYS A 1 210 ? -2.852 13.224 19.912 1.00 89.38 210 LYS A O 1
ATOM 1578 N N . SER A 1 211 ? -3.821 11.725 21.269 1.00 86.75 211 SER A N 1
ATOM 1579 C CA . SER A 1 211 ? -2.660 10.826 21.318 1.00 86.75 211 SER A CA 1
ATOM 1580 C C . SER A 1 211 ? -2.346 10.206 19.955 1.00 86.75 211 SER A C 1
ATOM 1582 O O . SER A 1 211 ? -1.186 10.172 19.563 1.00 86.75 211 SER A O 1
ATOM 1584 N N . GLY A 1 212 ? -3.363 9.788 19.194 1.00 90.00 212 GLY A N 1
ATOM 1585 C CA . GLY A 1 212 ? -3.174 9.288 17.831 1.00 90.00 212 GLY A CA 1
ATOM 1586 C C . GLY A 1 212 ? -2.716 10.357 16.856 1.00 90.00 212 GLY A C 1
ATOM 1587 O O . GLY A 1 212 ? -1.753 10.132 16.134 1.00 90.00 212 GLY A O 1
ATOM 1588 N N . GLN A 1 213 ? -3.306 11.551 16.914 1.00 91.44 213 GLN A N 1
ATOM 1589 C CA . GLN A 1 213 ? -2.873 12.683 16.087 1.00 91.44 213 GLN A CA 1
ATOM 1590 C C . GLN A 1 213 ? -1.401 13.052 16.328 1.00 91.44 213 GLN A C 1
ATOM 1592 O O . GLN A 1 213 ? -0.697 13.433 15.393 1.00 91.44 213 GLN A O 1
ATOM 1597 N N . ARG A 1 214 ? -0.918 12.934 17.574 1.00 93.38 214 ARG A N 1
ATOM 1598 C CA . ARG A 1 214 ? 0.492 13.167 17.911 1.00 93.38 214 ARG A CA 1
ATOM 1599 C C . ARG A 1 214 ? 1.404 12.130 17.248 1.00 93.38 214 ARG A C 1
ATOM 1601 O O . ARG A 1 214 ? 2.369 12.528 16.606 1.00 93.38 214 ARG A O 1
ATOM 1608 N N . ILE A 1 215 ? 1.090 10.838 17.372 1.00 93.50 215 ILE A N 1
ATOM 1609 C CA . ILE A 1 215 ? 1.883 9.759 16.757 1.00 93.50 215 ILE A CA 1
ATOM 1610 C C . ILE A 1 215 ? 1.865 9.859 15.226 1.00 93.50 215 ILE A C 1
ATOM 1612 O O . ILE A 1 215 ? 2.919 9.772 14.601 1.00 93.50 215 ILE A O 1
ATOM 1616 N N . GLU A 1 216 ? 0.705 10.134 14.625 1.00 92.50 216 GLU A N 1
ATOM 1617 C CA . GLU A 1 216 ? 0.576 10.365 13.179 1.00 92.50 216 GLU A CA 1
ATOM 1618 C C . GLU A 1 216 ? 1.477 11.509 12.708 1.00 92.50 216 GLU A C 1
ATOM 1620 O O . GLU A 1 216 ? 2.224 11.356 11.744 1.00 92.50 216 GLU A O 1
ATOM 1625 N N . ARG A 1 217 ? 1.464 12.642 13.420 1.00 92.62 217 ARG A N 1
ATOM 1626 C CA . ARG A 1 217 ? 2.293 13.804 13.081 1.00 92.62 217 ARG A CA 1
ATOM 1627 C C . ARG A 1 217 ? 3.786 13.509 13.205 1.00 92.62 217 ARG A C 1
ATOM 1629 O O . ARG A 1 217 ? 4.546 13.932 12.343 1.00 92.62 217 ARG A O 1
ATOM 1636 N N . ILE A 1 218 ? 4.199 12.788 14.248 1.00 94.75 218 ILE A N 1
ATOM 1637 C CA . ILE A 1 218 ? 5.595 12.357 14.414 1.00 94.75 218 ILE A CA 1
ATOM 1638 C C . ILE A 1 218 ? 6.015 11.481 13.230 1.00 94.75 218 ILE A C 1
ATOM 1640 O O . ILE A 1 218 ? 7.041 11.753 12.613 1.00 94.75 218 ILE A O 1
ATOM 1644 N N . GLY A 1 219 ? 5.199 10.490 12.858 1.00 93.38 219 GLY A N 1
ATOM 1645 C CA . GLY A 1 219 ? 5.473 9.636 11.700 1.00 93.38 219 GLY A CA 1
ATOM 1646 C C . GLY A 1 219 ? 5.586 10.424 10.391 1.00 93.38 219 GLY A C 1
ATOM 1647 O O . GLY A 1 219 ? 6.499 10.178 9.604 1.00 93.38 219 GLY A O 1
ATOM 1648 N N . ILE A 1 220 ? 4.717 11.417 10.178 1.00 92.94 220 ILE A N 1
ATOM 1649 C CA . ILE A 1 220 ? 4.773 12.302 9.002 1.00 92.94 220 ILE A CA 1
ATOM 1650 C C . ILE A 1 220 ? 6.060 13.138 8.995 1.00 92.94 220 ILE A C 1
ATOM 1652 O O . ILE A 1 220 ? 6.709 13.225 7.956 1.00 92.94 220 ILE A O 1
ATOM 1656 N N . TRP A 1 221 ? 6.473 13.711 10.129 1.00 93.12 221 TRP A N 1
ATOM 1657 C CA . TRP A 1 221 ? 7.730 14.467 10.210 1.00 93.12 221 TRP A CA 1
ATOM 1658 C C . TRP A 1 221 ? 8.955 13.593 9.959 1.00 93.12 221 TRP A C 1
ATOM 1660 O O . TRP A 1 221 ? 9.823 13.987 9.187 1.00 93.12 221 TRP A O 1
ATOM 1670 N N . ILE A 1 222 ? 9.003 12.392 10.544 1.00 94.44 222 ILE A N 1
ATOM 1671 C CA . ILE A 1 222 ? 10.070 11.417 10.271 1.00 94.44 222 ILE A CA 1
ATOM 1672 C C . ILE A 1 222 ? 10.111 11.093 8.775 1.00 94.44 222 ILE A C 1
ATOM 1674 O O . ILE A 1 222 ? 11.182 11.092 8.174 1.00 94.44 222 ILE A O 1
ATOM 1678 N N . THR A 1 223 ? 8.944 10.881 8.162 1.00 91.50 223 THR A N 1
ATOM 1679 C CA . THR A 1 223 ? 8.829 10.624 6.722 1.00 91.50 223 THR A CA 1
ATOM 1680 C C . THR A 1 223 ? 9.375 11.791 5.901 1.00 91.50 223 THR A C 1
ATOM 1682 O O . THR A 1 223 ? 10.153 11.567 4.980 1.00 91.50 223 THR A O 1
ATOM 1685 N N . ALA A 1 224 ? 9.014 13.030 6.247 1.00 88.62 224 ALA A N 1
ATOM 1686 C CA . ALA A 1 224 ? 9.472 14.228 5.549 1.00 88.62 224 ALA A CA 1
ATOM 1687 C C . ALA A 1 224 ? 10.990 14.434 5.675 1.00 88.62 224 ALA A C 1
ATOM 1689 O O . ALA A 1 224 ? 11.648 14.700 4.673 1.00 88.62 224 ALA A O 1
ATOM 1690 N N . ILE A 1 225 ? 11.550 14.263 6.878 1.00 90.62 225 ILE A N 1
ATOM 1691 C CA . ILE A 1 225 ? 12.995 14.378 7.130 1.00 90.62 225 ILE A CA 1
ATOM 1692 C C . ILE A 1 225 ? 13.758 13.307 6.350 1.00 90.62 225 ILE A C 1
ATOM 1694 O O . ILE A 1 225 ? 14.727 13.623 5.663 1.00 90.62 225 ILE A O 1
ATOM 1698 N N . LEU A 1 226 ? 13.305 12.051 6.412 1.00 90.62 226 LEU A N 1
ATOM 1699 C CA . LEU A 1 226 ? 13.920 10.949 5.677 1.00 90.62 226 LEU A CA 1
ATOM 1700 C C . LEU A 1 226 ? 13.872 11.201 4.164 1.00 90.62 226 LEU A C 1
ATOM 1702 O O . LEU A 1 226 ? 14.887 11.070 3.486 1.00 90.62 226 LEU A O 1
ATOM 1706 N N . PHE A 1 227 ? 12.712 11.602 3.642 1.00 88.38 227 PHE A N 1
ATOM 1707 C CA . PHE A 1 227 ? 12.545 11.905 2.223 1.00 88.38 227 PHE A CA 1
ATOM 1708 C C . PHE A 1 227 ? 13.459 13.056 1.782 1.00 88.38 227 PHE A C 1
ATOM 1710 O O . PHE A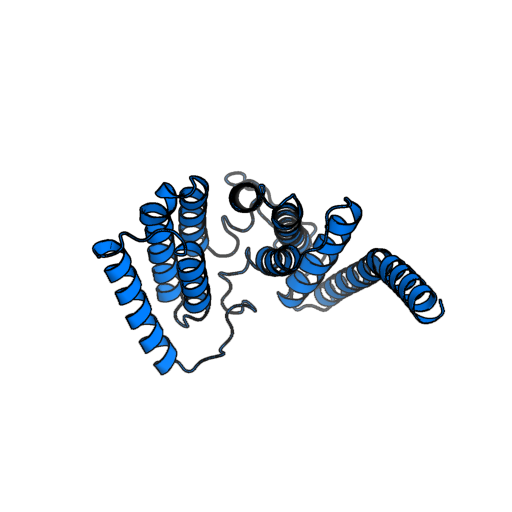 1 227 ? 14.161 12.940 0.779 1.00 88.38 227 PHE A O 1
ATOM 1717 N N . ALA A 1 228 ? 13.522 14.139 2.558 1.00 85.25 228 ALA A N 1
ATOM 1718 C CA . ALA A 1 228 ? 14.419 15.257 2.285 1.00 85.25 228 ALA A CA 1
ATOM 1719 C C . ALA A 1 228 ? 15.898 14.841 2.336 1.00 85.25 228 ALA A C 1
ATOM 1721 O O . ALA A 1 228 ? 16.663 15.232 1.461 1.00 85.25 228 ALA A O 1
ATOM 1722 N N . GLY A 1 229 ? 16.301 14.010 3.301 1.00 85.88 229 GLY A N 1
ATOM 1723 C CA . GLY A 1 229 ? 17.676 13.514 3.396 1.00 85.88 229 GLY A CA 1
ATOM 1724 C C . GLY A 1 229 ? 18.081 12.638 2.207 1.00 85.88 229 GLY A C 1
ATOM 1725 O O . GLY A 1 229 ? 19.182 12.779 1.681 1.00 85.88 229 GLY A O 1
ATOM 1726 N N . VAL A 1 230 ? 17.180 11.769 1.740 1.00 85.94 230 VAL A N 1
ATOM 1727 C CA . VAL A 1 230 ? 17.463 10.821 0.650 1.00 85.94 230 VAL A CA 1
ATOM 1728 C C . VAL A 1 230 ? 17.399 11.477 -0.733 1.00 85.94 230 VAL A C 1
ATOM 1730 O O . VAL A 1 230 ? 18.240 11.199 -1.592 1.00 85.94 230 VAL A O 1
ATOM 1733 N N . PHE A 1 231 ? 16.412 12.344 -0.973 1.00 83.44 231 PHE A N 1
ATOM 1734 C CA . PHE A 1 231 ? 16.182 12.949 -2.291 1.00 83.44 231 PHE A CA 1
ATOM 1735 C C . PHE A 1 231 ? 16.723 14.374 -2.418 1.00 83.44 231 PHE A C 1
ATOM 1737 O O . PHE A 1 231 ? 17.036 14.798 -3.528 1.00 83.44 231 PHE A O 1
ATOM 1744 N N . GLY A 1 232 ? 16.881 15.108 -1.315 1.00 75.00 232 GLY A N 1
ATOM 1745 C CA . GLY A 1 232 ? 17.393 16.480 -1.327 1.00 75.00 232 GLY A CA 1
ATOM 1746 C C . GLY A 1 232 ? 18.828 16.562 -1.840 1.00 75.00 232 GLY A C 1
ATOM 1747 O O . GLY A 1 232 ? 19.116 17.388 -2.701 1.00 75.00 232 GLY A O 1
ATOM 1748 N N . ILE A 1 233 ? 19.703 15.647 -1.408 1.00 68.94 233 ILE A N 1
ATOM 1749 C CA . ILE A 1 233 ? 21.088 15.566 -1.909 1.00 68.94 233 ILE A CA 1
ATOM 1750 C C . ILE A 1 233 ? 21.094 15.289 -3.419 1.00 68.94 233 ILE A C 1
ATOM 1752 O O . ILE A 1 233 ? 21.752 15.996 -4.179 1.00 68.94 233 ILE A O 1
ATOM 1756 N N . ARG A 1 234 ? 20.278 14.331 -3.880 1.00 70.00 234 ARG A N 1
ATOM 1757 C CA . ARG A 1 234 ? 20.152 13.989 -5.309 1.00 70.00 234 ARG A CA 1
ATOM 1758 C C . ARG A 1 234 ? 19.644 15.163 -6.150 1.00 70.00 234 ARG A C 1
ATOM 1760 O O . ARG A 1 234 ? 20.075 15.327 -7.289 1.00 70.00 234 ARG A O 1
ATOM 1767 N N . LEU A 1 235 ? 18.741 15.978 -5.602 1.00 71.06 235 LEU A N 1
ATOM 1768 C CA . LEU A 1 235 ? 18.223 17.169 -6.274 1.00 71.06 235 LEU A CA 1
ATOM 1769 C C . LEU A 1 235 ? 19.301 18.252 -6.411 1.00 71.06 235 LEU A C 1
ATOM 1771 O O . LEU A 1 235 ? 19.425 18.848 -7.480 1.00 71.06 235 LEU A O 1
ATOM 1775 N N . ILE A 1 236 ? 20.107 18.465 -5.365 1.00 73.38 236 ILE A N 1
ATOM 1776 C CA . ILE A 1 236 ? 21.241 19.402 -5.391 1.00 73.38 236 ILE A CA 1
ATOM 1777 C C . ILE A 1 236 ? 22.277 18.952 -6.430 1.00 73.38 236 ILE A C 1
ATOM 1779 O O . ILE A 1 236 ? 22.686 19.747 -7.275 1.00 73.38 236 ILE A O 1
ATOM 1783 N N . GLU A 1 237 ? 22.648 17.669 -6.436 1.00 72.88 237 GLU A N 1
ATOM 1784 C CA . GLU A 1 237 ? 23.577 17.102 -7.423 1.00 72.88 237 GLU A CA 1
ATOM 1785 C C . GLU A 1 237 ? 23.057 17.203 -8.863 1.00 72.88 237 GLU A C 1
ATOM 1787 O O . GLU A 1 237 ? 23.830 17.427 -9.798 1.00 72.88 237 GLU A O 1
ATOM 1792 N N . TYR A 1 238 ? 21.754 16.998 -9.068 1.00 75.19 238 TYR A N 1
ATOM 1793 C CA . TYR A 1 238 ? 21.128 17.161 -10.377 1.00 75.19 238 TYR A CA 1
ATOM 1794 C C . TYR A 1 238 ? 21.155 18.627 -10.825 1.00 75.19 238 TYR A C 1
ATOM 1796 O O . TYR A 1 238 ? 21.543 18.910 -11.957 1.00 75.19 238 TYR A O 1
ATOM 1804 N N . GLY A 1 239 ? 20.812 19.557 -9.928 1.00 76.19 239 GLY A N 1
ATOM 1805 C CA . GLY A 1 239 ? 20.877 20.994 -10.188 1.00 76.19 239 GLY A CA 1
ATOM 1806 C C . GLY A 1 239 ? 22.290 21.459 -10.548 1.00 76.19 239 GLY A C 1
ATOM 1807 O O . GLY A 1 239 ? 22.460 22.175 -11.532 1.00 76.19 239 GLY A O 1
ATOM 1808 N N . ALA A 1 240 ? 23.308 20.983 -9.827 1.00 76.56 240 ALA A N 1
ATOM 1809 C CA . ALA A 1 240 ? 24.709 21.279 -10.124 1.00 76.56 240 ALA A CA 1
ATOM 1810 C C . ALA A 1 240 ? 25.136 20.749 -11.505 1.00 76.56 240 ALA A C 1
ATOM 1812 O O . ALA A 1 240 ? 25.750 21.478 -12.284 1.00 76.56 240 ALA A O 1
ATOM 1813 N N . ARG A 1 241 ? 24.762 19.507 -11.852 1.00 81.94 241 ARG A N 1
ATOM 1814 C CA . ARG A 1 241 ? 25.037 18.925 -13.180 1.00 81.94 241 ARG A CA 1
ATOM 1815 C C . ARG A 1 241 ? 24.350 19.689 -14.309 1.00 81.94 241 ARG A C 1
ATOM 1817 O O . ARG A 1 241 ? 24.954 19.899 -15.359 1.00 81.94 241 ARG A O 1
ATOM 1824 N N . LEU A 1 242 ? 23.102 20.102 -14.098 1.00 81.81 242 LEU A N 1
ATOM 1825 C CA . LEU A 1 242 ? 22.353 20.891 -15.070 1.00 81.81 242 LEU A CA 1
ATOM 1826 C C . LEU A 1 242 ? 22.973 22.280 -15.257 1.00 81.81 242 LEU A C 1
ATOM 1828 O O . LEU A 1 242 ? 23.119 22.714 -16.393 1.00 81.81 242 LEU A O 1
ATOM 1832 N N . TYR A 1 243 ? 23.382 22.937 -14.168 1.00 84.38 243 TYR A N 1
ATOM 1833 C CA . TYR A 1 243 ? 24.065 24.230 -14.215 1.00 84.38 243 TYR A CA 1
ATOM 1834 C C . TYR A 1 243 ? 25.345 24.152 -15.050 1.00 84.38 243 TYR A C 1
ATOM 1836 O O . TYR A 1 243 ? 25.467 24.887 -16.022 1.00 84.38 243 TYR A O 1
ATOM 1844 N N . VAL A 1 244 ? 26.231 23.190 -14.758 1.00 87.94 244 VAL A N 1
ATOM 1845 C CA . VAL A 1 244 ? 27.475 22.991 -15.524 1.00 87.94 244 VAL A CA 1
ATOM 1846 C C . VAL A 1 244 ? 27.190 22.765 -17.011 1.00 87.94 244 VAL A C 1
ATOM 1848 O O . VAL A 1 244 ? 27.855 23.358 -17.853 1.00 87.94 244 VAL A O 1
ATOM 1851 N N . ARG A 1 245 ? 26.177 21.956 -17.350 1.00 85.81 245 ARG A N 1
ATOM 1852 C CA . ARG A 1 245 ? 25.782 21.698 -18.746 1.00 85.81 245 ARG A CA 1
ATOM 1853 C C . ARG A 1 245 ? 25.229 22.932 -19.464 1.00 85.81 245 ARG A C 1
ATOM 1855 O O . ARG A 1 245 ? 25.318 22.999 -20.679 1.00 85.81 245 ARG A O 1
ATOM 1862 N N . LEU A 1 246 ? 24.607 23.860 -18.739 1.00 86.38 246 LEU A N 1
ATOM 1863 C CA . LEU A 1 246 ? 24.067 25.098 -19.308 1.00 86.38 246 LEU A CA 1
ATOM 1864 C C . LEU A 1 246 ? 25.127 26.203 -19.423 1.00 86.38 246 LEU A C 1
ATOM 1866 O O . LEU A 1 246 ? 24.925 27.147 -20.181 1.00 86.38 246 LEU A O 1
ATOM 1870 N N . THR A 1 247 ? 26.222 26.107 -18.664 1.00 87.94 247 THR A N 1
ATOM 1871 C CA . THR A 1 247 ? 27.323 27.085 -18.651 1.00 87.94 247 THR A CA 1
ATOM 1872 C C . THR A 1 247 ? 28.591 26.604 -19.366 1.00 87.94 247 THR A C 1
ATOM 1874 O O . THR A 1 247 ? 29.604 27.299 -19.302 1.00 87.94 247 THR A O 1
ATOM 1877 N N . SER A 1 248 ? 28.564 25.419 -19.986 1.00 79.38 248 SER A N 1
ATOM 1878 C CA . SER A 1 248 ? 29.620 24.889 -20.868 1.00 79.38 248 SER A CA 1
ATOM 1879 C C . SER A 1 248 ? 29.160 24.904 -22.317 1.00 79.38 248 SER A C 1
ATOM 1881 O O . SER A 1 248 ? 30.046 25.067 -23.182 1.00 79.38 248 SER A O 1
#

InterPro domains:
  IPR007404 YdjM inner membrane [PF04307] (1-229)

Radius of gyration: 20.06 Å; chains: 1; bounding box: 57×46×50 Å

Secondary structure (DSSP, 8-state):
--HHHHHHHHHHHHHHHHHHTT----HHHHHHHHHHHHGGGTTSTT-TTTS--S-HHHHHHHHHHHHHHHHHHHHH----S-HHHHHHHHHHHHHT-SSHHHHHHHHHHHHHHHHHHHTTT-HHHHHHHHHHHHHHHSPTTSGGGSHHHHHHHHHHHHHHHGGG-SHHHHHHHHHHHHHHHHHHTBSS-B--STTS---B----B-TTSHHHHHHHHHHHHHHHHHHHHHHHHHHHHHHHHHHHHH--

pLDDT: mean 80.57, std 14.6, range [44.0, 98.25]

Foldseek 3Di:
DPLVLLQLLQLLVLQLVCVVVVHDQDPLLSVLSNCLSQLLVLLPLPRPLADDPDDPVVLVVLLVVLVVVLVCLVPPDPDDDDVVVVLVVQLSSLSHRNDLVSSLVSLLSSLVSQLVVVCVPFVLSVLVSVLSNCSSPADRLGPSLALVVLVSQLVSQCRVCVVVPDRNSSSSSSSNVSSLVLQQADPVHHDHDPPPPDGRHPNQDHPPDPSNVVVSVVSSVVSVVSSCVSCVVVVVVVVVVVVVVVVD

Organism: Saccharibacillus brassicae (NCBI:txid2583377)

Sequence (248 aa):
MMGKAHFIIGTGVSLSLLALTGAPVTVGAVAIAGISSLLPDIDHPNSLLVTRALPDRLLRVLQSAMLLIAAALLFYAPVEQPWNSVLAAVAVVAMFLPEQALRKGAFVLIGLAVIVLGERYAPWNRMGGILLIVFSLAPHRGITHTLYALGAWTLLLYGLTGSHGPSIWIAGGLGYALHLICDSLSKNGIRPLPPFKWKLRFAIMTTGKKSGQRIERIGIWITAILFAGVFGIRLIEYGARLYVRLTS